Protein AF-A0A8H6JU55-F1 (afdb_monomer_lite)

Radius of gyration: 29.09 Å; chains: 1; bounding box: 97×43×76 Å

Secondary structure (DSSP, 8-state):
--------BPP-SHHHHHHTHHHHHIIIIIS---HHHHHHHHHHHH-B---HHHHHHHHHHTTB-SS--THHHHHHHTT---B---SS-PPPPPP---------------------------GGG-S------HHHHHHHHHHHHHHHHHHHHHHH-THHHHS---SS--HHHHHHHHHHHHHHHHHHTT-HHHHHHHHHHHHHHHHHHHTS-HHHHHHIIIIIHHHHS-HHHHHHHHHHHHHHHHHHSTTSHHHHHHHHHHHHHHH-HHHHHHHHHHHHHHHHHHHHHHH-S--HHHHHHHHHHHHHHHHTT-PPPTT--HHHHHHHHHHHHHHHTTSS------

InterPro domains:
  IPR025676 Clr5 domain [PF14420] (14-66)

Organism: NCBI:txid2175906

Foldseek 3Di:
DDDPPLQLDEDPDVVVVVVCVVVLCCVCQVVVDDLVVSQVCCCPPVSYHDDSVVVVVVCVVVLEDADPDPCVVVCVVVVHDHDHHPDDDRDDDDDDDDDDDDDDDDDDDDDDDDDDDPDPPPPPPPPDPPDPDPLVVLLVLLLVLLLCLLVVVCVVDVCVLVDPLDPDADPLLVLLLVLQLVLLVCVVVVVNVSSVVSPVVSLVSVLVLLLDDLSRHLCSLLPRNLVSHPPVCSLVSLVSLLVSCCVNPNPHSSNSSSVSLNVCCVPPVLCSLVSSLVSLVSVLVSSCVRNHDDDPVSLVSVLSSVVSCVVSVHDDDPDDDPVSVVVNVVVCVVVVVVPDDPPDDD

pLDDT: mean 73.77, std 22.46, range [27.67, 97.94]

Structure (mmCIF, N/CA/C/O backbone):
data_AF-A0A8H6JU55-F1
#
_entry.id   AF-A0A8H6JU55-F1
#
loop_
_atom_site.group_PDB
_atom_site.id
_atom_site.type_symbol
_atom_site.label_atom_id
_atom_site.label_alt_id
_atom_site.label_comp_id
_atom_site.label_asym_id
_atom_site.label_entity_id
_atom_site.label_seq_id
_atom_site.pdbx_PDB_ins_code
_atom_site.Cartn_x
_atom_site.Cartn_y
_atom_site.Cartn_z
_atom_site.occupancy
_atom_site.B_iso_or_equiv
_atom_site.auth_seq_id
_atom_site.auth_comp_id
_atom_site.auth_asym_id
_atom_site.auth_atom_id
_atom_site.pdbx_PDB_model_num
ATOM 1 N N . MET A 1 1 ? -52.960 11.780 51.998 1.00 37.97 1 MET A N 1
ATOM 2 C CA . MET A 1 1 ? -52.462 11.245 50.712 1.00 37.97 1 MET A CA 1
ATOM 3 C C . MET A 1 1 ? -51.227 10.404 50.993 1.00 37.97 1 MET A C 1
ATOM 5 O O . MET A 1 1 ? -50.136 10.937 51.127 1.00 37.97 1 MET A O 1
ATOM 9 N N . THR A 1 2 ? -51.419 9.105 51.199 1.00 36.69 2 THR A N 1
ATOM 10 C CA . THR A 1 2 ? -50.360 8.127 51.469 1.00 36.69 2 THR A CA 1
ATOM 11 C C . THR A 1 2 ? -49.644 7.789 50.163 1.00 36.69 2 THR A C 1
ATOM 13 O O . THR A 1 2 ? -50.232 7.203 49.255 1.00 36.69 2 THR A O 1
ATOM 16 N N . LEU A 1 3 ? -48.380 8.200 50.047 1.00 40.69 3 LEU A N 1
ATOM 17 C CA . LEU A 1 3 ? -47.500 7.806 48.950 1.00 40.69 3 LEU A CA 1
ATOM 18 C C . LEU A 1 3 ? -47.258 6.297 49.070 1.00 40.69 3 LEU A C 1
ATOM 20 O O . LEU A 1 3 ? -46.558 5.853 49.975 1.00 40.69 3 LEU A O 1
ATOM 24 N N . LYS A 1 4 ? -47.892 5.509 48.191 1.00 45.50 4 LYS A N 1
ATOM 25 C CA . LYS A 1 4 ? -47.610 4.078 48.048 1.00 45.50 4 LYS A CA 1
ATOM 26 C C . LYS A 1 4 ? -46.129 3.924 47.728 1.00 45.50 4 LYS A C 1
ATOM 28 O O . LYS A 1 4 ? -45.673 4.341 46.665 1.00 45.50 4 LYS A O 1
ATOM 33 N N . GLU A 1 5 ? -45.404 3.332 48.662 1.00 47.91 5 GLU A N 1
ATOM 34 C CA . GLU A 1 5 ? -44.030 2.899 48.485 1.00 47.91 5 GLU A CA 1
ATOM 35 C C . GLU A 1 5 ? -44.016 1.884 47.335 1.00 47.91 5 GLU A C 1
ATOM 37 O O . GLU A 1 5 ? -44.535 0.772 47.437 1.00 47.91 5 GLU A O 1
ATOM 42 N N . SER A 1 6 ? -43.557 2.325 46.165 1.00 56.75 6 SER A N 1
ATOM 43 C CA . SER A 1 6 ? -43.577 1.507 44.961 1.00 56.75 6 SER A CA 1
ATOM 44 C C . SER A 1 6 ? -42.528 0.410 45.109 1.00 56.75 6 SER A C 1
ATOM 46 O O . SER A 1 6 ? -41.331 0.680 44.990 1.00 56.75 6 SER A O 1
ATOM 48 N N . VAL A 1 7 ? -42.975 -0.815 45.385 1.00 68.12 7 VAL A N 1
ATOM 49 C CA . VAL A 1 7 ? -42.118 -2.000 45.450 1.00 68.12 7 VAL A CA 1
ATOM 50 C C . VAL A 1 7 ? -41.411 -2.155 44.105 1.00 68.12 7 VAL A C 1
ATOM 52 O O . VAL A 1 7 ? -42.024 -2.462 43.081 1.00 68.12 7 VAL A O 1
ATOM 55 N N . ILE A 1 8 ? -40.106 -1.886 44.098 1.00 66.81 8 ILE A N 1
ATOM 56 C CA . ILE A 1 8 ? -39.267 -2.031 42.912 1.00 66.81 8 ILE A CA 1
ATOM 57 C C . ILE A 1 8 ? -39.166 -3.523 42.621 1.00 66.81 8 ILE A C 1
ATOM 59 O O . ILE A 1 8 ? -38.532 -4.271 43.366 1.00 66.81 8 ILE A O 1
ATOM 63 N N . THR A 1 9 ? -39.802 -3.960 41.539 1.00 70.88 9 THR A N 1
ATOM 64 C CA . THR A 1 9 ? -39.865 -5.379 41.197 1.00 70.88 9 THR A CA 1
ATOM 65 C C . THR A 1 9 ? -38.768 -5.673 40.180 1.00 70.88 9 THR A C 1
ATOM 67 O O . THR A 1 9 ? -38.718 -5.070 39.105 1.00 70.88 9 THR A O 1
ATOM 70 N N . GLN A 1 10 ? -37.842 -6.565 40.536 1.00 77.75 10 GLN A N 1
ATOM 71 C CA . GLN A 1 10 ? -36.855 -7.073 39.586 1.00 77.75 10 GLN A CA 1
ATOM 72 C C . GLN A 1 10 ? -37.511 -8.161 38.730 1.00 77.75 10 GLN A C 1
ATOM 74 O O . GLN A 1 10 ? -38.068 -9.101 39.301 1.00 77.75 10 GLN A O 1
ATOM 79 N N . PRO A 1 11 ? -37.443 -8.071 37.393 1.00 78.88 11 PRO A N 1
ATOM 80 C CA . PRO A 1 11 ? -38.026 -9.081 36.523 1.00 78.88 11 PRO A CA 1
ATOM 81 C C . PRO A 1 11 ? -37.254 -10.391 36.667 1.00 78.88 11 PRO A C 1
ATOM 83 O O . PRO A 1 11 ? -36.046 -10.436 36.409 1.00 78.88 11 PRO A O 1
ATOM 86 N N . LYS A 1 12 ? -37.949 -11.449 37.086 1.00 76.12 12 LYS A N 1
ATOM 87 C CA . LYS A 1 12 ? -37.354 -12.783 37.258 1.00 76.12 12 LYS A CA 1
ATOM 88 C C . LYS A 1 12 ? -37.596 -13.653 36.031 1.00 76.12 12 LYS A C 1
ATOM 90 O O . LYS A 1 12 ? -36.685 -14.365 35.616 1.00 76.12 12 LYS A O 1
ATOM 95 N N . ASP A 1 13 ? -38.763 -13.503 35.403 1.00 82.25 13 ASP A N 1
ATOM 96 C CA . ASP A 1 13 ? -39.188 -14.333 34.281 1.00 82.25 13 ASP A CA 1
ATOM 97 C C . ASP A 1 13 ? -39.335 -13.543 32.982 1.00 82.25 13 ASP A C 1
ATOM 99 O O . ASP A 1 13 ? -39.537 -12.330 32.956 1.00 82.25 13 ASP A O 1
ATOM 103 N N . GLN A 1 14 ? -39.276 -14.254 31.854 1.00 83.88 14 GLN A N 1
ATOM 104 C CA . GLN A 1 14 ? -39.458 -13.636 30.541 1.00 83.88 14 GLN A CA 1
ATOM 105 C C . GLN A 1 14 ? -40.855 -13.028 30.356 1.00 83.88 14 GLN A C 1
ATOM 107 O O . GLN A 1 14 ? -41.014 -12.069 29.605 1.00 83.88 14 GLN A O 1
ATOM 112 N N . LYS A 1 15 ? -41.866 -13.569 31.040 1.00 84.69 15 LYS A N 1
ATOM 113 C CA . LYS A 1 15 ? -43.236 -13.050 30.976 1.00 84.69 15 LYS A CA 1
ATOM 114 C C . LYS A 1 15 ? -43.289 -11.577 31.397 1.00 84.69 15 LYS A C 1
ATOM 116 O O . LYS A 1 15 ? -43.938 -10.792 30.716 1.00 84.69 15 LYS A O 1
ATOM 121 N N . ASP A 1 16 ? -42.510 -11.195 32.410 1.00 87.38 16 ASP A N 1
ATOM 122 C CA . ASP A 1 16 ? -42.408 -9.812 32.891 1.00 87.38 16 ASP A CA 1
ATOM 123 C C . ASP A 1 16 ? -41.822 -8.874 31.825 1.00 87.38 16 ASP A C 1
ATOM 125 O O . ASP A 1 16 ? -42.239 -7.725 31.693 1.00 87.38 16 ASP A O 1
ATOM 129 N N . TRP A 1 17 ? -40.869 -9.369 31.030 1.00 90.44 17 TRP A N 1
ATOM 130 C CA . TRP A 1 17 ? -40.251 -8.614 29.937 1.00 90.44 17 TRP A CA 1
ATOM 131 C C . TRP A 1 17 ? -41.199 -8.411 28.760 1.00 90.44 17 TRP A C 1
ATOM 133 O O . TRP A 1 17 ? -41.220 -7.325 28.187 1.00 90.44 17 TRP A O 1
ATOM 143 N N . ASN A 1 18 ? -41.996 -9.426 28.425 1.00 89.69 18 ASN A N 1
ATOM 144 C CA . ASN A 1 18 ? -42.932 -9.357 27.306 1.00 89.69 18 ASN A CA 1
ATOM 145 C C . ASN A 1 18 ? -44.065 -8.346 27.566 1.00 89.69 18 ASN A C 1
ATOM 147 O O . ASN A 1 18 ? -44.529 -7.704 26.629 1.00 89.69 18 ASN A O 1
ATOM 151 N N . ILE A 1 19 ? -44.473 -8.149 28.828 1.00 92.12 19 ILE A N 1
ATOM 152 C CA . ILE A 1 19 ? -45.484 -7.141 29.209 1.00 92.12 19 ILE A CA 1
ATOM 153 C C . ILE A 1 19 ? -45.025 -5.725 28.833 1.00 92.12 19 ILE A C 1
ATOM 155 O O . ILE A 1 19 ? -45.826 -4.911 28.379 1.00 92.12 19 ILE A O 1
ATOM 159 N N . TYR A 1 20 ? -43.734 -5.433 29.004 1.00 92.44 20 TYR A N 1
ATOM 160 C CA . TYR A 1 20 ? -43.165 -4.108 28.754 1.00 92.44 20 TYR A CA 1
ATOM 161 C C . TYR A 1 20 ? -42.413 -3.997 27.427 1.00 92.44 20 TYR A C 1
ATOM 163 O O . TYR A 1 20 ? -41.830 -2.951 27.146 1.00 92.44 20 TYR A O 1
ATOM 171 N N . GLU A 1 21 ? -42.416 -5.042 26.600 1.00 91.81 21 GLU A N 1
ATOM 172 C CA . GLU A 1 21 ? -41.648 -5.091 25.357 1.00 91.81 21 GLU A CA 1
ATOM 173 C C . GLU A 1 21 ? -42.013 -3.931 24.423 1.00 91.81 21 GLU A C 1
ATOM 175 O O . GLU A 1 21 ? -41.143 -3.169 24.003 1.00 91.81 21 GLU A O 1
ATOM 180 N N . THR A 1 22 ? -43.301 -3.723 24.161 1.00 91.25 22 THR A N 1
ATOM 181 C CA . THR A 1 22 ? -43.787 -2.643 23.288 1.00 91.25 22 THR A CA 1
ATOM 182 C C . THR A 1 22 ? -43.429 -1.256 23.824 1.00 91.25 22 THR A C 1
ATOM 184 O O . THR A 1 22 ? -42.969 -0.400 23.067 1.00 91.25 22 THR A O 1
ATOM 187 N N . THR A 1 23 ? -43.554 -1.049 25.136 1.00 92.81 23 THR A N 1
ATOM 188 C CA . THR A 1 23 ? -43.183 0.201 25.812 1.00 92.81 23 THR A CA 1
ATOM 189 C C . THR A 1 23 ? -41.686 0.477 25.694 1.00 92.81 23 THR A C 1
ATOM 191 O O . THR A 1 23 ? -41.281 1.569 25.295 1.00 92.81 23 THR A O 1
ATOM 194 N N . ILE A 1 24 ? -40.843 -0.520 25.983 1.00 94.06 24 ILE A N 1
ATOM 195 C CA . ILE A 1 24 ? -39.384 -0.389 25.888 1.00 94.06 24 ILE A CA 1
ATOM 196 C C . ILE A 1 24 ? -38.970 -0.151 24.428 1.00 94.06 24 ILE A C 1
ATOM 198 O O . ILE A 1 24 ? -38.092 0.676 24.176 1.00 94.06 24 ILE A O 1
ATOM 202 N N . LYS A 1 25 ? -39.621 -0.813 23.462 1.00 92.19 25 LYS A N 1
ATOM 203 C CA . LYS A 1 25 ? -39.394 -0.610 22.023 1.00 92.19 25 LYS A CA 1
ATOM 204 C C . LYS A 1 25 ? -39.715 0.822 21.598 1.00 92.19 25 LYS A C 1
ATOM 206 O O . LYS A 1 25 ? -38.907 1.444 20.907 1.00 92.19 25 LYS A O 1
ATOM 211 N N . GLY A 1 26 ? -40.852 1.358 22.047 1.00 89.88 26 GLY A N 1
ATOM 212 C CA . GLY A 1 26 ? -41.265 2.739 21.794 1.00 89.88 26 GLY A CA 1
ATOM 213 C C . GLY A 1 26 ? -40.235 3.747 22.300 1.00 89.88 26 GLY A C 1
ATOM 214 O O . GLY A 1 26 ? -39.775 4.585 21.531 1.00 89.88 26 GLY A O 1
ATOM 215 N N . LEU A 1 27 ? -39.776 3.594 23.545 1.00 91.38 27 LEU A N 1
ATOM 216 C CA . LEU A 1 27 ? -38.758 4.471 24.137 1.00 91.38 27 LEU A CA 1
ATOM 217 C C . LEU A 1 27 ? -37.389 4.335 23.441 1.00 91.38 27 LEU A C 1
ATOM 219 O O . LEU A 1 27 ? -36.710 5.322 23.151 1.00 91.38 27 LEU A O 1
ATOM 223 N N . TYR A 1 28 ? -36.952 3.102 23.168 1.00 91.31 28 TYR A N 1
ATOM 224 C CA . TYR A 1 28 ? -35.596 2.831 22.690 1.00 91.31 28 TYR A CA 1
ATOM 225 C C . TYR A 1 28 ? -35.410 3.074 21.185 1.00 91.31 28 TYR A C 1
ATOM 227 O O . TYR A 1 28 ? -34.415 3.692 20.786 1.00 91.31 28 TYR A O 1
ATOM 235 N N . LEU A 1 29 ? -36.340 2.587 20.355 1.00 88.06 29 LEU A N 1
ATOM 236 C CA . LEU A 1 29 ? -36.287 2.698 18.892 1.00 88.06 29 LEU A CA 1
ATOM 237 C C . LEU A 1 29 ? -37.156 3.842 18.360 1.00 88.06 29 LEU A C 1
ATOM 239 O O . LEU A 1 29 ? -36.720 4.537 17.449 1.00 88.06 29 LEU A O 1
ATOM 243 N N . GLY A 1 30 ? -38.348 4.059 18.922 1.00 86.69 30 GLY A N 1
ATOM 244 C CA . GLY A 1 30 ? -39.261 5.117 18.469 1.00 86.69 30 GLY A CA 1
ATOM 245 C C . GLY A 1 30 ? -38.780 6.515 18.860 1.00 86.69 30 GLY A C 1
ATOM 246 O O . GLY A 1 30 ? -38.534 7.362 18.004 1.00 86.69 30 GLY A O 1
ATOM 247 N N . GLU A 1 31 ? -38.577 6.740 20.156 1.00 85.44 31 GLU A N 1
ATOM 248 C CA . GLU A 1 31 ? -38.118 8.019 20.719 1.00 85.44 31 GLU A CA 1
ATOM 249 C C . GLU A 1 31 ? -36.591 8.178 20.682 1.00 85.44 31 GLU A C 1
ATOM 251 O O . GLU A 1 31 ? -36.053 9.226 21.038 1.00 85.44 31 GLU A O 1
ATOM 256 N N . ASN A 1 32 ? -35.871 7.151 20.219 1.00 85.25 32 ASN A N 1
ATOM 257 C CA . ASN A 1 32 ? -34.417 7.157 20.080 1.00 85.25 32 ASN A CA 1
ATOM 258 C C . ASN A 1 32 ? -33.672 7.433 21.406 1.00 85.25 32 ASN A C 1
ATOM 260 O O . ASN A 1 32 ? -32.525 7.897 21.390 1.00 85.25 32 ASN A O 1
ATOM 264 N N . MET A 1 33 ? -34.247 7.087 22.563 1.00 87.44 33 MET A N 1
ATOM 265 C CA . MET A 1 33 ? -33.625 7.347 23.867 1.00 87.44 33 MET A CA 1
ATOM 266 C C . MET A 1 33 ? -32.372 6.481 24.100 1.00 87.44 33 MET A C 1
ATOM 268 O O . MET A 1 33 ? -32.317 5.313 23.683 1.00 87.44 33 MET A O 1
ATOM 272 N N . PRO A 1 34 ? -31.308 7.004 24.738 1.00 89.81 34 PRO A N 1
ATOM 273 C CA . PRO A 1 34 ? -30.166 6.193 25.141 1.00 89.81 34 PRO A CA 1
ATOM 274 C C . PRO A 1 34 ? -30.573 5.200 26.242 1.00 89.81 34 PRO A C 1
ATOM 276 O O . PRO A 1 34 ? -31.415 5.487 27.086 1.00 89.81 34 PRO A O 1
ATOM 279 N N . LEU A 1 35 ? -29.938 4.024 26.264 1.00 91.38 35 LEU A N 1
ATOM 280 C CA . LEU A 1 35 ? -30.353 2.909 27.128 1.00 91.38 35 LEU A CA 1
ATOM 281 C C . LEU A 1 35 ? -30.426 3.273 28.623 1.00 91.38 35 LEU A C 1
ATOM 283 O O . LEU A 1 35 ? -31.342 2.841 29.312 1.00 91.38 35 LEU A O 1
ATOM 287 N N . HIS A 1 36 ? -29.494 4.084 29.124 1.00 92.38 36 HIS A N 1
ATOM 288 C CA . HIS A 1 36 ? -29.513 4.505 30.526 1.00 92.38 36 HIS A CA 1
ATOM 289 C C . HIS A 1 36 ? -30.760 5.335 30.886 1.00 92.38 36 HIS A C 1
ATOM 291 O O . HIS A 1 36 ? -31.284 5.186 31.986 1.00 92.38 36 HIS A O 1
ATOM 297 N N . GLU A 1 37 ? -31.273 6.152 29.960 1.00 92.00 37 GLU A N 1
ATOM 298 C CA . GLU A 1 37 ? -32.512 6.907 30.166 1.00 92.00 37 GLU A CA 1
ATOM 299 C C . GLU A 1 37 ? -33.736 5.996 30.093 1.00 92.00 37 GLU A C 1
ATOM 301 O O . GLU A 1 37 ? -34.627 6.122 30.926 1.00 92.00 37 GLU A O 1
ATOM 306 N N . VAL A 1 38 ? -33.752 5.020 29.177 1.00 94.06 38 VAL A N 1
ATOM 307 C CA . VAL A 1 38 ? -34.825 4.010 29.108 1.00 94.06 38 VAL A CA 1
ATOM 308 C C . VAL A 1 38 ? -34.945 3.257 30.434 1.00 94.06 38 VAL A C 1
ATOM 310 O O . VAL A 1 38 ? -36.043 3.120 30.967 1.00 94.06 38 VAL A O 1
ATOM 313 N N . ILE A 1 39 ? -33.819 2.827 31.014 1.00 93.56 39 ILE A N 1
ATOM 314 C CA . ILE A 1 39 ? -33.794 2.148 32.320 1.00 93.56 39 ILE A CA 1
ATOM 315 C C . ILE A 1 39 ? -34.362 3.053 33.418 1.00 93.56 39 ILE A C 1
ATOM 317 O O . ILE A 1 39 ? -35.120 2.590 34.268 1.00 93.56 39 ILE A O 1
ATOM 321 N N . GLU A 1 40 ? -34.021 4.340 33.399 1.00 92.00 40 GLU A N 1
ATOM 322 C CA . GLU A 1 40 ? -34.497 5.296 34.396 1.00 92.00 40 GLU A CA 1
ATOM 323 C C . GLU A 1 40 ? -35.997 5.593 34.256 1.00 92.00 40 GLU A C 1
ATOM 325 O O . GLU A 1 40 ? -36.700 5.689 35.264 1.00 92.00 40 GLU A O 1
ATOM 330 N N . VAL A 1 41 ? -36.513 5.676 33.026 1.00 93.56 41 VAL A N 1
ATOM 331 C CA . VAL A 1 41 ? -37.951 5.812 32.751 1.00 93.56 41 VAL A CA 1
ATOM 332 C C . VAL A 1 41 ? -38.704 4.570 33.220 1.00 93.56 41 VAL A C 1
ATOM 334 O O . VAL A 1 41 ? -39.700 4.701 33.932 1.00 93.56 41 VAL A O 1
ATOM 337 N N . MET A 1 42 ? -38.203 3.374 32.905 1.00 93.00 42 MET A N 1
ATOM 338 C CA . MET A 1 42 ? -38.798 2.107 33.344 1.00 93.00 42 MET A CA 1
ATOM 339 C C . MET A 1 42 ? -38.798 1.969 34.870 1.00 93.00 42 MET A C 1
ATOM 341 O O . MET A 1 42 ? -39.800 1.560 35.459 1.00 93.00 42 MET A O 1
ATOM 345 N N . ARG A 1 43 ? -37.724 2.414 35.531 1.00 92.19 43 ARG A N 1
ATOM 346 C CA . ARG A 1 43 ? -37.634 2.444 36.994 1.00 92.19 43 ARG A CA 1
ATOM 347 C C . ARG A 1 43 ? -38.642 3.416 37.611 1.00 92.19 43 ARG A C 1
ATOM 349 O O . ARG A 1 43 ? -39.287 3.067 38.593 1.00 92.19 43 ARG A O 1
ATOM 356 N N . LYS A 1 44 ? -38.769 4.628 37.060 1.00 90.94 44 LYS A N 1
ATOM 357 C CA . LYS A 1 44 ? -39.619 5.698 37.613 1.00 90.94 44 LYS A CA 1
ATOM 358 C C . LYS A 1 44 ? -41.107 5.507 37.337 1.00 90.94 44 LYS A C 1
ATOM 360 O O . LYS A 1 44 ? -41.912 5.771 38.219 1.00 90.94 44 LYS A O 1
ATOM 365 N N . ARG A 1 45 ? -41.472 5.111 36.115 1.00 91.44 45 ARG A N 1
ATOM 366 C CA . ARG A 1 45 ? -42.874 5.061 35.662 1.00 91.44 45 ARG A CA 1
ATOM 367 C C . ARG A 1 45 ? -43.511 3.686 35.805 1.00 91.44 45 ARG A C 1
ATOM 369 O O . ARG A 1 45 ? -44.719 3.606 35.976 1.00 91.44 45 ARG A O 1
ATOM 376 N N . HIS A 1 46 ? -42.709 2.625 35.740 1.00 87.19 46 HIS A N 1
ATOM 377 C CA . HIS A 1 46 ? -43.202 1.245 35.715 1.00 87.19 46 HIS A CA 1
ATOM 378 C C . HIS A 1 46 ? -42.675 0.401 36.884 1.00 87.19 46 HIS A C 1
ATOM 380 O O . HIS A 1 46 ? -42.908 -0.803 36.915 1.00 87.19 46 HIS A O 1
ATOM 386 N N . SER A 1 47 ? -41.938 1.012 37.826 1.00 89.50 47 SER A N 1
ATOM 387 C CA . SER A 1 47 ? -41.284 0.331 38.961 1.00 89.50 47 SER A CA 1
ATOM 388 C C . SER A 1 47 ? -40.460 -0.896 38.545 1.00 89.50 47 SER A C 1
ATOM 390 O O . SER A 1 47 ? -40.254 -1.824 39.328 1.00 89.50 47 SER A O 1
ATOM 392 N N . PHE A 1 48 ? -39.964 -0.874 37.305 1.00 88.88 48 PHE A N 1
ATOM 393 C CA . PHE A 1 48 ? -39.309 -1.989 36.642 1.00 88.88 48 PHE A CA 1
ATOM 394 C C . PHE A 1 48 ? -37.812 -1.710 36.566 1.00 88.88 48 PHE A C 1
ATOM 396 O O . PHE A 1 48 ? -37.356 -0.833 35.825 1.00 88.88 48 PHE A O 1
ATOM 403 N N . HIS A 1 49 ? -37.033 -2.442 37.361 1.00 91.06 49 HIS A N 1
ATOM 404 C CA . HIS A 1 49 ? -35.598 -2.211 37.480 1.00 91.06 49 HIS A CA 1
ATOM 405 C C . HIS A 1 49 ? -34.789 -3.437 37.066 1.00 91.06 49 HIS A C 1
ATOM 407 O O . HIS A 1 49 ? -34.933 -4.519 37.628 1.00 91.06 49 HIS A O 1
ATOM 413 N N . ALA A 1 50 ? -33.877 -3.240 36.117 1.00 91.38 50 ALA A N 1
ATOM 414 C CA . ALA A 1 50 ? -32.880 -4.228 35.735 1.00 91.38 50 ALA A CA 1
ATOM 415 C C . ALA A 1 50 ? -31.584 -3.533 35.303 1.00 91.38 50 ALA A C 1
ATOM 417 O O . ALA A 1 50 ? -31.581 -2.362 34.916 1.00 91.38 50 ALA A O 1
ATOM 418 N N . THR A 1 51 ? -30.472 -4.265 35.358 1.00 91.12 51 THR A N 1
ATOM 419 C CA . THR A 1 51 ? -29.163 -3.730 34.968 1.00 91.12 51 THR A CA 1
ATOM 420 C C . THR A 1 51 ? -29.058 -3.546 33.454 1.00 91.12 51 THR A C 1
ATOM 422 O O . THR A 1 51 ? -29.692 -4.255 32.669 1.00 91.12 51 THR A O 1
ATOM 425 N N . GLU A 1 52 ? -28.179 -2.638 33.025 1.00 91.06 52 GLU A N 1
ATOM 426 C CA . GLU A 1 52 ? -27.921 -2.370 31.604 1.00 91.06 52 GLU A CA 1
ATOM 427 C C . GLU A 1 52 ? -27.536 -3.640 30.824 1.00 91.06 52 GLU A C 1
ATOM 429 O O . GLU A 1 52 ? -27.926 -3.825 29.670 1.00 91.06 52 GLU A O 1
ATOM 434 N N . ARG A 1 53 ? -26.809 -4.559 31.472 1.00 89.31 53 ARG A N 1
ATOM 435 C CA . ARG A 1 53 ? -26.427 -5.854 30.895 1.00 89.31 53 ARG A CA 1
ATOM 436 C C . ARG A 1 53 ? -27.642 -6.731 30.583 1.00 89.31 53 ARG A C 1
ATOM 438 O O . ARG A 1 53 ? -27.639 -7.403 29.554 1.00 89.31 53 ARG A O 1
ATOM 445 N N . ILE A 1 54 ? -28.659 -6.731 31.446 1.00 92.38 54 ILE A N 1
ATOM 446 C CA . ILE A 1 54 ? -29.874 -7.534 31.253 1.00 92.38 54 ILE A CA 1
ATOM 447 C C . ILE A 1 54 ? -30.705 -6.956 30.106 1.00 92.38 54 ILE A C 1
ATOM 449 O O . ILE A 1 54 ? -31.084 -7.704 29.209 1.00 92.38 54 ILE A O 1
ATOM 453 N N . TYR A 1 55 ? -30.886 -5.634 30.057 1.00 93.62 55 TYR A N 1
ATOM 454 C CA . TYR A 1 55 ? -31.557 -4.977 28.929 1.00 93.62 55 TYR A CA 1
ATOM 455 C C . TYR A 1 55 ? -30.877 -5.278 27.589 1.00 93.62 55 TYR A C 1
ATOM 457 O O . TYR A 1 55 ? -31.543 -5.644 26.627 1.00 93.62 55 TYR A O 1
ATOM 465 N N . LYS A 1 56 ? -29.540 -5.207 27.523 1.00 90.19 56 LYS A N 1
ATOM 466 C CA . LYS A 1 56 ? -28.791 -5.560 26.302 1.00 90.19 56 LYS A CA 1
ATOM 467 C C . LYS A 1 56 ? -29.024 -7.007 25.870 1.00 90.19 56 LYS A C 1
ATOM 469 O O . LYS A 1 56 ? -29.146 -7.270 24.677 1.00 90.19 56 LYS A O 1
ATOM 474 N N . ARG A 1 57 ? -29.095 -7.940 26.826 1.00 89.19 57 ARG A N 1
ATOM 475 C CA . ARG A 1 57 ? -29.412 -9.347 26.545 1.00 89.19 57 ARG A CA 1
ATOM 476 C C . ARG A 1 57 ? -30.823 -9.490 25.967 1.00 89.19 57 ARG A C 1
ATOM 478 O O . ARG A 1 57 ? -30.997 -10.248 25.019 1.00 89.19 57 ARG A O 1
ATOM 485 N N . GLN A 1 58 ? -31.793 -8.741 26.491 1.00 92.62 58 GLN A N 1
ATOM 486 C CA . GLN A 1 58 ? -33.163 -8.749 25.974 1.00 92.62 58 GLN A CA 1
ATOM 487 C C . GLN A 1 58 ? -33.257 -8.133 24.577 1.00 92.62 58 GLN A C 1
ATOM 489 O O . GLN A 1 58 ? -33.873 -8.719 23.698 1.00 92.62 58 GLN A O 1
ATOM 494 N N . PHE A 1 59 ? -32.546 -7.037 24.310 1.00 92.56 59 PHE A N 1
ATOM 495 C CA . PHE A 1 59 ? -32.498 -6.447 22.967 1.00 92.56 59 PHE A CA 1
ATOM 496 C C . PHE A 1 59 ? -31.897 -7.399 21.936 1.00 92.56 59 PHE A C 1
ATOM 498 O O . PHE A 1 59 ? -32.380 -7.465 20.810 1.00 92.56 59 PHE A O 1
ATOM 505 N N . LEU A 1 60 ? -30.875 -8.170 22.320 1.00 85.94 60 LEU A N 1
ATOM 506 C CA . LEU A 1 60 ? -30.307 -9.200 21.454 1.00 85.94 60 LEU A CA 1
ATOM 507 C C . LEU A 1 60 ? -31.330 -10.306 21.153 1.00 85.94 60 LEU A C 1
ATOM 509 O O . LEU A 1 60 ? -31.443 -10.737 20.010 1.00 85.94 60 LEU A O 1
ATOM 513 N N . ARG A 1 61 ? -32.093 -10.727 22.167 1.00 87.81 61 ARG A N 1
ATOM 514 C CA . ARG A 1 61 ? -33.147 -11.742 22.049 1.00 87.81 61 ARG A CA 1
ATOM 515 C C . ARG A 1 61 ? -34.311 -11.275 21.168 1.00 87.81 61 ARG A C 1
ATOM 517 O O . ARG A 1 61 ? -34.793 -12.055 20.357 1.00 87.81 61 ARG A O 1
ATOM 524 N N . TRP A 1 62 ? -34.715 -10.013 21.289 1.00 91.00 62 TRP A N 1
ATOM 525 C CA . TRP A 1 62 ? -35.730 -9.376 20.443 1.00 91.00 62 TRP A CA 1
ATOM 526 C C . TRP A 1 62 ? -35.188 -8.899 19.086 1.00 91.00 62 TRP A C 1
ATOM 528 O O . TRP A 1 62 ? -35.919 -8.307 18.300 1.00 91.00 62 TRP A O 1
ATOM 538 N N . LYS A 1 63 ? -33.902 -9.144 18.798 1.00 87.31 63 LYS A N 1
ATOM 539 C CA . LYS A 1 63 ? -33.208 -8.727 17.570 1.00 87.31 63 LYS A CA 1
ATOM 540 C C . LYS A 1 63 ? -33.281 -7.213 17.287 1.00 87.31 63 LYS A C 1
ATOM 542 O O . LYS A 1 63 ? -33.183 -6.791 16.138 1.00 87.31 63 LYS A O 1
ATOM 547 N N . TRP A 1 64 ? -33.370 -6.370 18.318 1.00 87.44 64 TRP A N 1
ATOM 548 C CA . TRP A 1 64 ? -33.381 -4.911 18.163 1.00 87.44 64 TRP A CA 1
ATOM 549 C C . TRP A 1 64 ? -31.975 -4.355 17.980 1.00 87.44 64 TRP A C 1
ATOM 551 O O . TRP A 1 64 ? -31.074 -4.616 18.785 1.00 87.44 64 TRP A O 1
ATOM 561 N N . ARG A 1 65 ? -31.780 -3.524 16.951 1.00 79.25 65 ARG A N 1
ATOM 562 C CA . ARG A 1 65 ? -30.492 -2.869 16.697 1.00 79.25 65 ARG A CA 1
ATOM 563 C C . ARG A 1 65 ? -30.678 -1.391 16.389 1.00 79.25 65 ARG A C 1
ATOM 565 O O . ARG A 1 65 ? -31.341 -1.004 15.439 1.00 79.25 65 ARG A O 1
ATOM 572 N N . LYS A 1 66 ? -30.037 -0.556 17.208 1.00 75.75 66 LYS A N 1
ATOM 573 C CA . LYS A 1 66 ? -30.118 0.907 17.114 1.00 75.75 66 LYS A CA 1
ATOM 574 C C . LYS A 1 66 ? -29.064 1.531 16.191 1.00 75.75 66 LYS A C 1
ATOM 576 O O . LYS A 1 66 ? -29.263 2.630 15.687 1.00 75.75 66 LYS A O 1
ATOM 581 N N . TYR A 1 67 ? -27.940 0.843 15.975 1.00 70.25 67 TYR A N 1
ATOM 582 C CA . TYR A 1 67 ? -26.838 1.318 15.137 1.00 70.25 67 TYR A CA 1
ATOM 583 C C . TYR A 1 67 ? -26.430 0.252 14.120 1.00 70.25 67 TYR A C 1
ATOM 585 O O . TYR A 1 67 ? -26.369 -0.934 14.455 1.00 70.25 67 TYR A O 1
ATOM 593 N N . ASN A 1 68 ? -26.068 0.700 12.916 1.00 53.19 68 ASN A N 1
ATOM 594 C CA . ASN A 1 68 ? -25.526 -0.117 11.829 1.00 53.19 68 ASN A CA 1
ATOM 595 C C . ASN A 1 68 ? -24.082 -0.541 12.150 1.00 53.19 68 ASN A C 1
ATOM 597 O O . ASN A 1 68 ? -23.118 -0.044 11.574 1.00 53.19 68 ASN A O 1
ATOM 601 N N . ALA A 1 69 ? -23.911 -1.416 13.139 1.00 51.84 69 ALA A N 1
ATOM 602 C CA . ALA A 1 69 ? -22.643 -2.097 13.371 1.00 51.84 69 ALA A CA 1
ATOM 603 C C . ALA A 1 69 ? -22.475 -3.235 12.347 1.00 51.84 69 ALA A C 1
ATOM 605 O O . ALA A 1 69 ? -23.467 -3.804 11.898 1.00 51.84 69 ALA A O 1
ATOM 606 N N . LYS A 1 70 ? -21.223 -3.580 12.014 1.00 49.16 70 LYS A N 1
ATOM 607 C CA . LYS A 1 70 ? -20.792 -4.557 10.987 1.00 49.16 70 LYS A CA 1
ATOM 608 C C . LYS A 1 70 ? -21.649 -5.838 10.894 1.00 49.16 70 LYS A C 1
ATOM 610 O O . LYS A 1 70 ? -21.925 -6.287 9.792 1.00 49.16 70 LYS A O 1
ATOM 615 N N . GLY A 1 71 ? -22.173 -6.341 12.016 1.00 51.94 71 GLY A N 1
ATOM 616 C CA . GLY A 1 71 ? -23.074 -7.502 12.048 1.00 51.94 71 GLY A CA 1
ATOM 617 C C . GLY A 1 71 ? -24.486 -7.292 11.475 1.00 51.94 71 GLY A C 1
ATOM 618 O O . GLY A 1 71 ? -25.279 -8.227 11.526 1.00 51.94 71 GLY A O 1
ATOM 619 N N . TYR A 1 72 ? -24.860 -6.091 11.012 1.00 51.56 72 TYR A N 1
ATOM 620 C CA . TYR A 1 72 ? -26.098 -5.846 10.251 1.00 51.56 72 TYR A CA 1
ATOM 621 C C . TYR A 1 72 ? -26.064 -6.580 8.904 1.00 51.56 72 TYR A C 1
ATOM 623 O O . TYR A 1 72 ? -27.039 -7.232 8.543 1.00 51.56 72 TYR A O 1
ATOM 631 N N . TRP A 1 73 ? -24.914 -6.559 8.221 1.00 46.12 73 TRP A N 1
ATOM 632 C CA . TRP A 1 73 ? -24.729 -7.248 6.942 1.00 46.12 73 TRP A CA 1
ATOM 633 C C . TRP A 1 73 ? -24.798 -8.770 7.096 1.00 46.12 73 TRP A C 1
ATOM 635 O O . TRP A 1 73 ? -25.506 -9.413 6.329 1.00 46.12 73 TRP A O 1
ATOM 645 N N . ASP A 1 74 ? -24.182 -9.325 8.144 1.00 52.94 74 ASP A N 1
ATOM 646 C CA . ASP A 1 74 ? -24.204 -10.772 8.413 1.00 52.94 74 ASP A CA 1
ATOM 647 C C . ASP A 1 74 ? -25.619 -11.300 8.717 1.00 52.94 74 ASP A C 1
ATOM 649 O O . ASP A 1 74 ? -25.955 -12.427 8.373 1.00 52.94 74 ASP A O 1
ATOM 653 N N . SER A 1 75 ? -26.476 -10.493 9.358 1.00 56.31 75 SER A N 1
ATOM 654 C CA . SER A 1 75 ? -27.866 -10.892 9.657 1.00 56.31 75 SER A CA 1
ATOM 655 C C . SER A 1 75 ? -28.789 -10.717 8.443 1.00 56.31 75 SER A C 1
ATOM 657 O O . SER A 1 75 ? -29.668 -11.543 8.219 1.00 56.31 75 SER A O 1
ATOM 659 N N . HIS A 1 76 ? -28.551 -9.690 7.619 1.00 53.47 76 HIS A N 1
ATOM 660 C CA . HIS A 1 76 ? -29.321 -9.444 6.397 1.00 53.47 76 HIS A CA 1
ATOM 661 C C . HIS A 1 76 ? -29.015 -10.470 5.290 1.00 53.47 76 HIS A C 1
ATOM 663 O O . HIS A 1 76 ? -29.912 -10.839 4.537 1.00 53.47 76 HIS A O 1
ATOM 669 N N . PHE A 1 77 ? -27.774 -10.966 5.202 1.00 49.97 77 PHE A N 1
ATOM 670 C CA . PHE A 1 77 ? -27.406 -12.052 4.281 1.00 49.97 77 PHE A CA 1
ATOM 671 C C . PHE A 1 77 ? -28.026 -13.403 4.672 1.00 49.97 77 PHE A C 1
ATOM 673 O O . PHE A 1 77 ? -28.290 -14.225 3.801 1.00 49.97 77 PHE A O 1
ATOM 680 N N . ASN A 1 78 ? -28.308 -13.606 5.963 1.00 58.06 78 ASN A N 1
ATOM 681 C CA . ASN A 1 78 ? -28.918 -14.826 6.498 1.00 58.06 78 ASN A CA 1
ATOM 682 C C . ASN A 1 78 ? -30.461 -14.782 6.558 1.00 58.06 78 ASN A C 1
ATOM 684 O O . ASN A 1 78 ? -31.070 -15.697 7.105 1.00 58.06 78 ASN A O 1
ATOM 688 N N . GLY A 1 79 ? -31.107 -13.742 6.011 1.00 47.38 79 GLY A N 1
ATOM 689 C CA . GLY A 1 79 ? -32.573 -13.648 5.932 1.00 47.38 79 GLY A CA 1
ATOM 690 C C . GLY A 1 79 ? -33.287 -13.306 7.247 1.00 47.38 79 GLY A C 1
ATOM 691 O O . GLY A 1 79 ? -34.506 -13.445 7.335 1.00 47.38 79 GLY A O 1
ATOM 692 N N . ASP A 1 80 ? -32.563 -12.843 8.268 1.00 61.12 80 ASP A N 1
ATOM 693 C CA . ASP A 1 80 ? -33.153 -12.474 9.555 1.00 61.12 80 ASP A CA 1
ATOM 694 C C . ASP A 1 80 ? -33.826 -11.091 9.488 1.00 61.12 80 ASP A C 1
ATOM 696 O O . ASP A 1 80 ? -33.179 -10.088 9.175 1.00 61.12 80 ASP A O 1
ATOM 700 N N . GLN A 1 81 ? -35.113 -11.004 9.851 1.00 55.25 81 GLN A N 1
ATOM 701 C CA . GLN A 1 81 ? -35.790 -9.713 10.020 1.00 55.25 81 GLN A CA 1
ATOM 702 C C . GLN A 1 81 ? -35.228 -8.982 11.249 1.00 55.25 81 GLN A C 1
ATOM 704 O O . GLN A 1 81 ? -35.404 -9.415 12.389 1.00 55.25 81 GLN A O 1
ATOM 709 N N . VAL A 1 82 ? -34.526 -7.871 11.007 1.00 65.50 82 VAL A N 1
ATOM 710 C CA . VAL A 1 82 ? -33.959 -6.993 12.039 1.00 65.50 82 VAL A CA 1
ATOM 711 C C . VAL A 1 82 ? -34.676 -5.651 11.987 1.00 65.50 82 VAL A C 1
ATOM 713 O O . VAL A 1 82 ? -34.635 -4.956 10.973 1.00 65.50 82 VAL A O 1
ATOM 716 N N . GLU A 1 83 ? -35.305 -5.266 13.093 1.00 64.25 83 GLU A N 1
ATOM 717 C CA . GLU A 1 83 ? -36.029 -4.000 13.197 1.00 64.25 83 GLU A CA 1
ATOM 718 C C . GLU A 1 83 ? -35.072 -2.839 13.509 1.00 64.25 83 GLU A C 1
ATOM 720 O O . GLU A 1 83 ? -34.293 -2.884 14.470 1.00 64.25 83 GLU A O 1
ATOM 725 N N . THR A 1 84 ? -35.147 -1.783 12.697 1.00 63.84 84 THR A N 1
ATOM 726 C CA . THR A 1 84 ? -34.365 -0.545 12.827 1.00 63.84 84 THR A CA 1
ATOM 727 C C . THR A 1 84 ? -35.292 0.668 12.978 1.00 63.84 84 THR A C 1
ATOM 729 O O . THR A 1 84 ? -36.455 0.620 12.572 1.00 63.84 84 THR A O 1
ATOM 732 N N . PRO A 1 85 ? -34.822 1.769 13.597 1.00 61.84 85 PRO A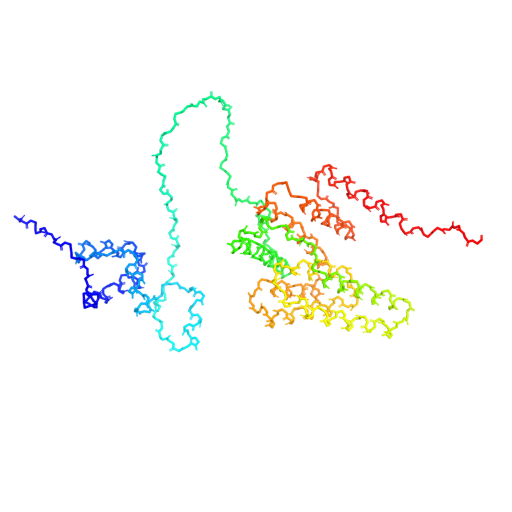 N 1
ATOM 733 C CA . PRO A 1 85 ? -35.646 2.960 13.785 1.00 61.84 85 PRO A CA 1
ATOM 734 C C . PRO A 1 85 ? -36.021 3.603 12.439 1.00 61.84 85 PRO A C 1
ATOM 736 O O . PRO A 1 85 ? -35.157 3.845 11.593 1.00 61.84 85 PRO A O 1
ATOM 739 N N . MET A 1 86 ? -37.309 3.916 12.254 1.00 50.50 86 MET A N 1
ATOM 740 C CA . MET A 1 86 ? -37.822 4.604 11.064 1.00 50.50 86 MET A CA 1
ATOM 741 C C . MET A 1 86 ? -37.241 6.027 10.957 1.00 50.50 86 MET A C 1
ATOM 743 O O . MET A 1 86 ? -37.612 6.941 11.690 1.00 50.50 86 MET A O 1
ATOM 747 N N . SER A 1 87 ? -36.305 6.194 10.020 1.00 46.91 87 SER A N 1
ATOM 748 C CA . SER A 1 87 ? -36.059 7.410 9.225 1.00 46.91 87 SER A CA 1
ATOM 749 C C . SER A 1 87 ? -35.888 8.770 9.930 1.00 46.91 87 SER A C 1
ATOM 751 O O . SER A 1 87 ? -36.182 9.803 9.325 1.00 46.91 87 SER A O 1
ATOM 753 N N . ARG A 1 88 ? -35.350 8.846 11.152 1.00 48.16 88 ARG A N 1
ATOM 754 C CA . ARG A 1 88 ? -34.864 10.124 11.714 1.00 48.16 88 ARG A CA 1
ATOM 755 C C . ARG A 1 88 ? -33.412 10.015 12.148 1.00 48.16 88 ARG A C 1
ATOM 757 O O . ARG A 1 88 ? -33.029 9.055 12.811 1.00 48.16 88 ARG A O 1
ATOM 764 N N . ALA A 1 89 ? -32.619 11.004 11.727 1.00 49.97 89 ALA A N 1
ATOM 765 C CA . ALA A 1 89 ? -31.182 11.116 11.952 1.00 49.97 89 ALA A CA 1
ATOM 766 C C . ALA A 1 89 ? -30.787 10.616 13.351 1.00 49.97 89 ALA A C 1
ATOM 768 O O . ALA A 1 89 ? -31.170 11.186 14.374 1.00 49.97 89 ALA A O 1
ATOM 769 N N . THR A 1 90 ? -30.044 9.511 13.386 1.00 49.06 90 THR A N 1
ATOM 770 C CA . THR A 1 90 ? -29.608 8.857 14.619 1.00 49.06 90 THR A CA 1
ATOM 771 C C . THR A 1 90 ? -28.743 9.808 15.447 1.00 49.06 90 THR A C 1
ATOM 773 O O . THR A 1 90 ? -27.767 10.360 14.939 1.00 49.06 90 THR A O 1
ATOM 776 N N . CYS A 1 91 ? -29.118 10.005 16.715 1.00 47.06 91 CYS A N 1
ATOM 777 C CA . CYS A 1 91 ? -28.509 10.948 17.650 1.00 47.06 91 CYS A CA 1
ATOM 778 C C . CYS A 1 91 ? -26.974 10.870 17.708 1.00 47.06 91 CYS A C 1
ATOM 780 O O . CYS A 1 91 ? -26.374 9.792 17.687 1.00 47.06 91 CYS A O 1
ATOM 782 N N . LYS A 1 92 ? -26.344 12.043 17.870 1.00 45.72 92 LYS A N 1
ATOM 783 C CA . LYS A 1 92 ? -24.909 12.195 18.139 1.00 45.72 92 LYS A CA 1
ATOM 784 C C . LYS A 1 92 ? -24.517 11.372 19.372 1.00 45.72 92 LYS A C 1
ATOM 786 O O . LYS A 1 92 ? -25.144 11.465 20.425 1.00 45.72 92 LYS A O 1
ATOM 791 N N . ARG A 1 93 ? -23.461 10.572 19.225 1.00 43.84 93 ARG A N 1
ATOM 792 C CA . ARG A 1 93 ? -22.868 9.720 20.266 1.00 43.84 93 ARG A CA 1
ATOM 793 C C . ARG A 1 93 ? -22.655 10.521 21.567 1.00 43.84 93 ARG A C 1
ATOM 795 O O . ARG A 1 93 ? -21.934 11.518 21.520 1.00 43.84 93 ARG A O 1
ATOM 802 N N . PRO A 1 94 ? -23.213 10.103 22.720 1.00 42.44 94 PRO A N 1
ATOM 803 C CA . PRO A 1 94 ? -22.976 10.787 23.987 1.00 42.44 94 PRO A CA 1
ATOM 804 C C . PRO A 1 94 ? -21.484 10.770 24.336 1.00 42.44 94 PRO A C 1
ATOM 806 O O . PRO A 1 94 ? -20.851 9.708 24.346 1.00 42.44 94 PRO A O 1
ATOM 809 N N . ALA A 1 95 ? -20.919 11.945 24.614 1.00 45.84 95 ALA A N 1
ATOM 810 C CA . ALA A 1 95 ? -19.548 12.078 25.085 1.00 45.84 95 ALA A CA 1
ATOM 811 C C . ALA A 1 95 ? -19.406 11.370 26.440 1.00 45.84 95 ALA A C 1
ATOM 813 O O . ALA A 1 95 ? -20.137 11.635 27.394 1.00 45.84 95 ALA A O 1
ATOM 814 N N . ARG A 1 96 ? -18.471 10.423 26.518 1.00 42.19 96 ARG A N 1
ATOM 815 C CA . ARG A 1 96 ? -18.245 9.582 27.696 1.00 42.19 96 ARG A CA 1
ATOM 816 C C . ARG A 1 96 ? -17.696 10.445 28.840 1.00 42.19 96 ARG A C 1
ATOM 818 O O . ARG A 1 96 ? -16.521 10.802 28.840 1.00 42.19 96 ARG A O 1
ATOM 825 N N . ARG A 1 97 ? -18.546 10.781 29.814 1.00 40.28 97 ARG A N 1
ATOM 826 C CA . ARG A 1 97 ? -18.179 11.505 31.042 1.00 40.28 97 ARG A CA 1
ATOM 827 C C . ARG A 1 97 ? -17.257 10.607 31.881 1.00 40.28 97 ARG A C 1
ATOM 829 O O . ARG A 1 97 ? -17.719 9.642 32.482 1.00 40.28 97 ARG A O 1
ATOM 836 N N . LYS A 1 98 ? -15.946 10.875 31.882 1.00 41.31 98 LYS A N 1
ATOM 837 C CA . LYS A 1 98 ? -14.991 10.216 32.790 1.00 41.31 98 LYS A CA 1
ATOM 838 C C . LYS A 1 98 ? -15.304 10.672 34.219 1.00 41.31 98 LYS A C 1
ATOM 840 O O . LYS A 1 98 ? -15.120 11.844 34.539 1.00 41.31 98 LYS A O 1
ATOM 845 N N . GLN A 1 99 ? -15.806 9.769 35.060 1.00 37.75 99 GLN A N 1
ATOM 846 C CA . GLN A 1 99 ? -15.857 9.990 36.503 1.00 37.75 99 GLN A CA 1
ATOM 847 C C . GLN A 1 99 ? -14.424 9.980 37.044 1.00 37.75 99 GLN A C 1
ATOM 849 O O . GLN A 1 99 ? -13.720 8.980 36.940 1.00 37.75 99 GLN A O 1
ATOM 854 N N . LEU A 1 100 ? -13.998 11.124 37.575 1.00 37.16 100 LEU A N 1
ATOM 855 C CA . LEU A 1 100 ? -12.752 11.297 38.309 1.00 37.16 100 LEU A CA 1
ATOM 856 C C . LEU A 1 100 ? -12.974 10.768 39.735 1.00 37.16 100 LEU A C 1
ATOM 858 O O . LEU A 1 100 ? -13.669 11.398 40.534 1.00 37.16 100 LEU A O 1
ATOM 862 N N . SER A 1 101 ? -12.415 9.607 40.057 1.00 34.44 101 SER A N 1
ATOM 863 C CA . SER A 1 101 ? -12.300 9.127 41.434 1.00 34.44 101 SER A CA 1
ATOM 864 C C . SER A 1 101 ? -11.249 9.966 42.167 1.00 34.44 101 SER A C 1
ATOM 866 O O . SER A 1 101 ? -10.066 9.926 41.836 1.00 34.44 101 SER A O 1
ATOM 868 N N . LYS A 1 102 ? -11.702 10.758 43.147 1.00 37.16 102 LYS A N 1
ATOM 869 C CA . LYS A 1 102 ? -10.857 11.487 44.099 1.00 37.16 102 LYS A CA 1
ATOM 870 C C . LYS A 1 102 ? -10.158 10.479 45.014 1.00 37.16 102 LYS A C 1
ATOM 872 O O . LYS A 1 102 ? -10.802 9.907 45.885 1.00 37.16 102 LYS A O 1
ATOM 877 N N . VAL A 1 103 ? -8.850 10.313 44.850 1.00 34.41 103 VAL A N 1
ATOM 878 C CA . VAL A 1 103 ? -7.966 9.827 45.914 1.00 34.41 103 VAL A CA 1
ATOM 879 C C . VAL A 1 103 ? -6.933 10.917 46.152 1.00 34.41 103 VAL A C 1
ATOM 881 O O . VAL A 1 103 ? -6.197 11.323 45.257 1.00 34.41 103 VAL A O 1
ATOM 884 N N . THR A 1 104 ? -6.976 11.461 47.359 1.00 36.03 104 THR A N 1
ATOM 885 C CA . THR A 1 104 ? -6.078 12.478 47.893 1.00 36.03 104 THR A CA 1
ATOM 886 C C . THR A 1 104 ? -4.681 11.903 48.102 1.00 36.03 104 THR A C 1
ATOM 888 O O . THR A 1 104 ? -4.525 10.978 48.893 1.00 36.03 104 THR A O 1
ATOM 891 N N . ALA A 1 105 ? -3.666 12.505 47.485 1.00 31.25 105 ALA A N 1
ATOM 892 C CA . ALA A 1 105 ? -2.286 12.414 47.951 1.00 31.25 105 ALA A CA 1
ATOM 893 C C . ALA A 1 105 ? -1.665 13.814 47.922 1.00 31.25 105 ALA A C 1
ATOM 895 O O . ALA A 1 105 ? -1.661 14.507 46.905 1.00 31.25 105 ALA A O 1
ATOM 896 N N . ARG A 1 106 ? -1.252 14.239 49.114 1.00 28.41 106 ARG A N 1
ATOM 897 C CA . ARG A 1 106 ? -0.677 15.534 49.460 1.00 28.41 106 ARG A CA 1
ATOM 898 C C . ARG A 1 106 ? 0.740 15.681 48.893 1.00 28.41 106 ARG A C 1
ATOM 900 O O . ARG A 1 106 ? 1.539 14.766 49.016 1.00 28.41 106 ARG A O 1
ATOM 907 N N . HIS A 1 107 ? 0.999 16.885 48.378 1.00 27.83 107 HIS A N 1
ATOM 908 C CA . HIS A 1 107 ? 2.229 17.683 48.468 1.00 27.83 107 HIS A CA 1
ATOM 909 C C . HIS A 1 107 ? 3.595 17.015 48.211 1.00 27.83 107 HIS A C 1
ATOM 911 O O . HIS A 1 107 ? 4.136 16.342 49.079 1.00 27.83 107 HIS A O 1
ATOM 917 N N . ASN A 1 108 ? 4.273 17.457 47.144 1.00 30.19 108 ASN A N 1
ATOM 918 C CA . ASN A 1 108 ? 5.349 18.430 47.356 1.00 30.19 108 ASN A CA 1
ATOM 919 C C . ASN A 1 108 ? 5.562 19.353 46.146 1.00 30.19 108 ASN A C 1
ATOM 921 O O . ASN A 1 108 ? 5.613 18.918 44.999 1.00 30.19 108 ASN A O 1
ATOM 925 N N . ASN A 1 109 ? 5.624 20.647 46.456 1.00 30.61 109 ASN A N 1
ATOM 926 C CA . ASN A 1 109 ? 5.745 21.784 45.552 1.00 30.61 109 ASN A CA 1
ATOM 927 C C . ASN A 1 109 ? 7.218 22.079 45.247 1.00 30.61 109 ASN A C 1
ATOM 929 O O . ASN A 1 109 ? 7.959 22.387 46.171 1.00 30.61 109 ASN A O 1
ATOM 933 N N . TYR A 1 110 ? 7.561 22.142 43.962 1.00 33.34 110 TYR A N 1
ATOM 934 C CA . TYR A 1 110 ? 8.399 23.192 43.365 1.00 33.34 110 TYR A CA 1
ATOM 935 C C . TYR A 1 110 ? 7.795 23.465 41.971 1.00 33.34 110 TYR A C 1
ATOM 937 O O . TYR A 1 110 ? 7.750 22.573 41.133 1.00 33.34 110 TYR A O 1
ATOM 945 N N . GLY A 1 111 ? 7.030 24.552 41.804 1.00 28.00 111 GLY A N 1
ATOM 946 C CA . GLY A 1 111 ? 7.475 25.729 41.036 1.00 28.00 111 GLY A CA 1
ATOM 947 C C . GLY A 1 111 ? 7.298 25.541 39.515 1.00 28.00 111 GLY A C 1
ATOM 948 O O . GLY A 1 111 ? 8.217 25.066 38.870 1.00 28.00 111 GLY A O 1
ATOM 949 N N . VAL A 1 112 ? 6.089 25.687 38.940 1.00 29.02 112 VAL A N 1
ATOM 950 C CA . VAL A 1 112 ? 5.540 26.938 38.338 1.00 29.02 112 VAL A CA 1
ATOM 951 C C . VAL A 1 112 ? 6.329 27.323 37.064 1.00 29.02 112 VAL A C 1
ATOM 953 O O . VAL A 1 112 ? 7.445 27.804 37.164 1.00 29.02 112 VAL A O 1
ATOM 956 N N . ASN A 1 113 ? 5.866 27.077 35.829 1.00 30.58 113 ASN A N 1
ATOM 957 C CA . ASN A 1 113 ? 4.701 27.685 35.169 1.00 30.58 113 ASN A CA 1
ATOM 958 C C . ASN A 1 113 ? 4.352 26.963 33.844 1.00 30.58 113 ASN A C 1
ATOM 960 O O . ASN A 1 113 ? 5.250 26.538 33.127 1.00 30.58 113 ASN A O 1
ATOM 964 N N . GLY A 1 114 ? 3.065 26.959 33.460 1.00 27.67 114 GLY A N 1
ATOM 965 C CA . GLY A 1 114 ? 2.648 26.812 32.053 1.00 27.67 114 GLY A CA 1
ATOM 966 C C . GLY A 1 114 ? 1.710 25.645 31.730 1.00 27.67 114 GLY A C 1
ATOM 967 O O . GLY A 1 114 ? 2.137 24.592 31.273 1.00 27.67 114 GLY A O 1
ATOM 968 N N . ARG A 1 115 ? 0.398 25.868 31.889 1.00 33.50 115 ARG A N 1
ATOM 969 C CA . ARG A 1 115 ? -0.663 25.080 31.238 1.00 33.50 115 ARG A CA 1
ATOM 970 C C . ARG A 1 115 ? -0.444 25.060 29.725 1.00 33.50 115 ARG A C 1
ATOM 972 O O . ARG A 1 115 ? -0.471 26.131 29.139 1.00 33.50 115 ARG A O 1
ATOM 979 N N . LEU A 1 116 ? -0.462 23.884 29.103 1.00 33.28 116 LEU A N 1
ATOM 980 C CA . LEU A 1 116 ? -1.122 23.688 27.811 1.00 33.28 116 LEU A CA 1
ATOM 981 C C . LEU A 1 116 ? -1.737 22.286 27.770 1.00 33.28 116 LEU A C 1
ATOM 983 O O . LEU A 1 116 ? -1.070 21.269 27.930 1.00 33.28 116 LEU A O 1
ATOM 987 N N . GLN A 1 117 ? -3.055 22.262 27.588 1.00 37.88 117 GLN A N 1
ATOM 988 C CA . GLN A 1 117 ? -3.801 21.083 27.183 1.00 37.88 117 GLN A CA 1
ATOM 989 C C . GLN A 1 117 ? -3.211 20.590 25.859 1.00 37.88 117 GLN A C 1
ATOM 991 O O . GLN A 1 117 ? -3.297 21.293 24.853 1.00 37.88 117 GLN A O 1
ATOM 996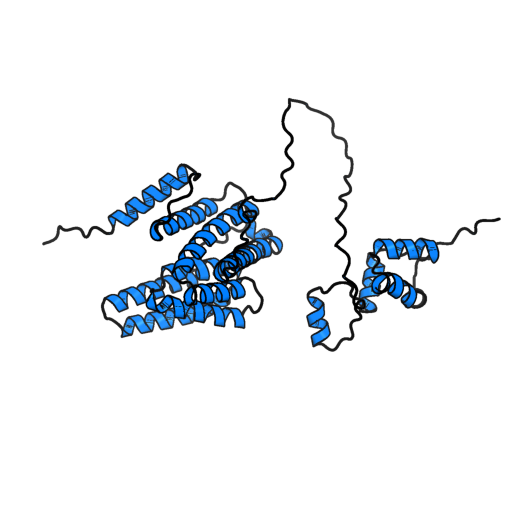 N N . ALA A 1 118 ? -2.640 19.387 25.842 1.00 30.73 118 ALA A N 1
ATOM 997 C CA . ALA A 1 118 ? -2.306 18.701 24.602 1.00 30.73 118 ALA A CA 1
ATOM 998 C C . ALA A 1 118 ? -3.608 18.218 23.947 1.00 30.73 118 ALA A C 1
ATOM 1000 O O . ALA A 1 118 ? -4.055 17.083 24.090 1.00 30.73 118 ALA A O 1
ATOM 1001 N N . SER A 1 119 ? -4.249 19.161 23.269 1.00 33.38 119 SER A N 1
ATOM 1002 C CA . SER A 1 119 ? -5.059 18.932 22.090 1.00 33.38 119 SER A CA 1
ATOM 1003 C C . SER A 1 119 ? -4.283 18.011 21.141 1.00 33.38 119 SER A C 1
ATOM 1005 O O . SER A 1 119 ? -3.286 18.425 20.554 1.00 33.38 119 SER A O 1
ATOM 1007 N N . CYS A 1 120 ? -4.739 16.772 20.967 1.00 29.11 120 CYS A N 1
ATOM 1008 C CA . CYS A 1 120 ? -4.300 15.886 19.891 1.00 29.11 120 CYS A CA 1
ATOM 1009 C C . CYS A 1 120 ? -4.897 16.359 18.552 1.00 29.11 120 CYS A C 1
ATOM 1011 O O . CYS A 1 120 ? -5.716 15.699 17.920 1.00 29.11 120 CYS A O 1
ATOM 1013 N N . HIS A 1 121 ? -4.473 17.549 18.141 1.00 32.06 121 HIS A N 1
ATOM 1014 C CA . HIS A 1 121 ? -4.511 18.020 16.770 1.00 32.06 121 HIS A CA 1
ATOM 1015 C C . HIS A 1 121 ? -3.058 18.019 16.293 1.00 32.06 121 HIS A C 1
ATOM 1017 O O . HIS A 1 121 ? -2.342 18.996 16.492 1.00 32.06 121 HIS A O 1
ATOM 1023 N N . SER A 1 122 ? -2.605 16.913 15.693 1.00 35.66 122 SER A N 1
ATOM 1024 C CA . SER A 1 122 ? -1.394 16.955 14.868 1.00 35.66 122 SER A CA 1
ATOM 1025 C C . SER A 1 122 ? -1.648 17.989 13.752 1.00 35.66 122 SER A C 1
ATOM 1027 O O . SER A 1 122 ? -2.647 17.852 13.037 1.00 35.66 122 SER A O 1
ATOM 1029 N N . PRO A 1 123 ? -0.814 19.036 13.586 1.00 35.72 123 PRO A N 1
ATOM 1030 C CA . PRO A 1 123 ? -1.125 20.183 12.720 1.00 35.72 123 PRO A CA 1
ATOM 1031 C C . PRO A 1 123 ? -1.143 19.869 11.216 1.00 35.72 123 PRO A C 1
ATOM 1033 O O . PRO A 1 123 ? -1.476 20.735 10.411 1.00 35.72 123 PRO A O 1
ATOM 1036 N N . LEU A 1 124 ? -0.772 18.653 10.811 1.00 44.91 124 LEU A N 1
ATOM 1037 C CA . LEU A 1 124 ? -0.480 18.339 9.411 1.00 44.91 124 LEU A CA 1
ATOM 1038 C C . LEU A 1 124 ? -1.718 18.103 8.536 1.00 44.91 124 LEU A C 1
ATOM 1040 O O . LEU A 1 124 ? -1.620 18.236 7.320 1.00 44.91 124 LEU A O 1
ATOM 1044 N N . LEU A 1 125 ? -2.888 17.818 9.119 1.00 46.62 125 LEU A N 1
ATOM 1045 C CA . LEU A 1 125 ? -4.134 17.635 8.355 1.00 46.62 125 LEU A CA 1
ATOM 1046 C C . LEU A 1 125 ? -5.036 18.880 8.331 1.00 46.62 125 LEU A C 1
ATOM 1048 O O . LEU A 1 125 ? -6.032 18.893 7.615 1.00 46.62 125 LEU A O 1
ATOM 1052 N N . SER A 1 126 ? -4.686 19.940 9.069 1.00 36.81 126 SER A N 1
ATOM 1053 C CA . SER A 1 126 ? -5.514 21.154 9.170 1.00 36.81 126 SER A CA 1
ATOM 1054 C C . SER A 1 126 ? -5.187 22.230 8.130 1.00 36.81 126 SER A C 1
ATOM 1056 O O . SER A 1 126 ? -5.770 23.313 8.173 1.00 36.81 126 SER A O 1
ATOM 1058 N N . ARG A 1 127 ? -4.302 21.963 7.160 1.00 42.72 127 ARG A N 1
ATOM 1059 C CA . ARG A 1 127 ? -4.196 22.823 5.974 1.00 42.72 127 ARG A CA 1
ATOM 1060 C C . ARG A 1 127 ? -5.300 22.439 4.993 1.00 42.72 127 ARG A C 1
ATOM 1062 O O . ARG A 1 127 ? -5.179 21.499 4.221 1.00 42.72 127 ARG A O 1
ATOM 1069 N N . THR A 1 128 ? -6.394 23.178 5.096 1.00 40.72 128 THR A N 1
ATOM 1070 C CA . THR A 1 128 ? -7.536 23.245 4.181 1.00 40.72 128 THR A CA 1
ATOM 1071 C C . THR A 1 128 ? -7.139 23.068 2.709 1.00 40.72 128 THR A C 1
ATOM 1073 O O . THR A 1 128 ? -6.637 24.003 2.086 1.00 40.72 128 THR A O 1
ATOM 1076 N N . PHE A 1 129 ? -7.415 21.893 2.139 1.00 43.19 129 PHE A N 1
ATOM 1077 C CA . PHE A 1 129 ? -7.447 21.665 0.692 1.00 43.19 129 PHE A CA 1
ATOM 1078 C C . PHE A 1 129 ? -8.879 21.868 0.185 1.00 43.19 129 PHE A C 1
ATOM 1080 O O . PHE A 1 129 ? -9.620 20.918 -0.044 1.00 43.19 129 PHE A O 1
ATOM 1087 N N . SER A 1 130 ? -9.272 23.129 0.011 1.00 42.94 130 SER A N 1
ATOM 1088 C CA . SER A 1 130 ? -10.481 23.505 -0.737 1.00 42.94 130 SER A CA 1
ATOM 1089 C C . SER A 1 130 ? -10.136 23.717 -2.216 1.00 42.94 130 SER A C 1
ATOM 1091 O O . SER A 1 130 ? -10.354 24.789 -2.771 1.00 42.94 130 SER A O 1
ATOM 1093 N N . SER A 1 131 ? -9.545 22.699 -2.844 1.00 41.22 131 SER A N 1
ATOM 1094 C CA . SER A 1 131 ? -9.223 22.650 -4.274 1.00 41.22 131 SER A CA 1
ATOM 1095 C C . SER A 1 131 ? -10.006 21.483 -4.873 1.00 41.22 131 SER A C 1
ATOM 1097 O O . SER A 1 131 ? -9.840 20.343 -4.448 1.00 41.22 131 SER A O 1
ATOM 1099 N N . GLY A 1 132 ? -10.889 21.755 -5.837 1.00 55.25 132 GLY A N 1
ATOM 1100 C CA . GLY A 1 132 ? -11.731 20.763 -6.524 1.00 55.25 132 GLY A CA 1
ATOM 1101 C C . GLY A 1 132 ? -10.966 19.793 -7.437 1.00 55.25 132 GLY A C 1
ATOM 1102 O O . GLY A 1 132 ? -11.526 19.297 -8.414 1.00 55.25 132 GLY A O 1
ATOM 1103 N N . ASN A 1 133 ? -9.687 19.538 -7.164 1.00 81.06 133 ASN A N 1
ATOM 1104 C CA . ASN A 1 133 ? -8.850 18.675 -7.973 1.00 81.06 133 ASN A CA 1
ATOM 1105 C C . ASN A 1 133 ? -9.037 17.208 -7.560 1.00 81.06 133 ASN A C 1
ATOM 1107 O O . ASN A 1 133 ? -8.750 16.806 -6.429 1.00 81.06 133 ASN A O 1
ATOM 1111 N N . ARG A 1 134 ? -9.508 16.381 -8.500 1.00 84.12 134 ARG A N 1
ATOM 1112 C CA . ARG A 1 134 ? -9.746 14.942 -8.285 1.00 84.12 134 ARG A CA 1
ATOM 1113 C C . ARG A 1 134 ? -8.493 14.217 -7.785 1.00 84.12 134 ARG A C 1
ATOM 1115 O O . ARG A 1 134 ? -8.616 13.264 -7.015 1.00 84.12 134 ARG A O 1
ATOM 1122 N N . THR A 1 135 ? -7.309 14.677 -8.183 1.00 87.81 135 THR A N 1
ATOM 1123 C CA . THR A 1 135 ? -6.033 14.087 -7.766 1.00 87.81 135 THR A CA 1
ATOM 1124 C C . THR A 1 135 ? -5.704 14.390 -6.306 1.00 87.81 135 THR A C 1
ATOM 1126 O O . THR A 1 135 ? -5.310 13.482 -5.579 1.00 87.81 135 THR A O 1
ATOM 1129 N N . ASP A 1 136 ? -5.963 15.612 -5.832 1.00 88.62 136 ASP A N 1
ATOM 1130 C CA . ASP A 1 136 ? -5.751 15.986 -4.425 1.00 88.62 136 ASP A CA 1
ATOM 1131 C C . ASP A 1 136 ? -6.656 15.167 -3.494 1.00 88.62 136 ASP A C 1
ATOM 1133 O O . ASP A 1 136 ? -6.216 14.687 -2.445 1.00 88.62 136 ASP A O 1
ATOM 1137 N N . SER A 1 137 ? -7.905 14.932 -3.911 1.00 91.38 137 SER A N 1
ATOM 1138 C CA . SER A 1 137 ? -8.822 14.031 -3.204 1.00 91.38 137 SER A CA 1
ATOM 1139 C C . SER A 1 137 ? -8.296 12.594 -3.173 1.00 91.38 137 SER A C 1
ATOM 1141 O O . SER A 1 137 ? -8.348 11.953 -2.127 1.00 91.38 137 SER A O 1
ATOM 1143 N N . CYS A 1 138 ? -7.763 12.091 -4.292 1.00 93.50 138 CYS A N 1
ATOM 1144 C CA . CYS A 1 138 ? -7.200 10.741 -4.383 1.00 93.50 138 CYS A CA 1
ATOM 1145 C C . CYS A 1 138 ? -5.993 10.558 -3.449 1.00 93.50 138 CYS A C 1
ATOM 1147 O O . CYS A 1 138 ? -5.872 9.535 -2.777 1.00 93.50 138 CYS A O 1
ATOM 1149 N N . ILE A 1 139 ? -5.111 11.557 -3.385 1.00 94.00 139 ILE A N 1
ATOM 1150 C CA . ILE A 1 139 ? -3.939 11.555 -2.503 1.00 94.00 139 ILE A CA 1
ATOM 1151 C C . ILE A 1 139 ? -4.367 11.646 -1.033 1.00 94.00 139 ILE A C 1
ATOM 1153 O O . ILE A 1 139 ? -3.850 10.922 -0.186 1.00 94.00 139 ILE A O 1
ATOM 1157 N N . SER A 1 140 ? -5.344 12.497 -0.726 1.00 94.31 140 SER A N 1
ATOM 1158 C CA . SER A 1 140 ? -5.870 12.628 0.636 1.00 94.31 140 SER A CA 1
ATOM 1159 C C . SER A 1 140 ? -6.490 11.315 1.119 1.00 94.31 140 SER A C 1
ATOM 1161 O O . SER A 1 140 ? -6.225 10.867 2.234 1.00 94.31 140 SER A O 1
ATOM 1163 N N . GLU A 1 141 ? -7.265 10.650 0.259 1.00 95.81 141 GLU A N 1
ATOM 1164 C CA . GLU A 1 141 ? -7.849 9.344 0.556 1.00 95.81 141 GLU A CA 1
ATOM 1165 C C . GLU A 1 141 ? -6.771 8.265 0.748 1.00 95.81 141 GLU A C 1
ATOM 1167 O O . GLU A 1 141 ? -6.878 7.435 1.652 1.00 95.81 141 GLU A O 1
ATOM 1172 N N . LEU A 1 142 ? -5.694 8.300 -0.041 1.00 96.38 142 LEU A N 1
ATOM 1173 C CA . LEU A 1 142 ? -4.564 7.378 0.093 1.00 96.38 142 LEU A CA 1
ATOM 1174 C C . LEU A 1 142 ? -3.922 7.484 1.482 1.00 96.38 142 LEU A C 1
ATOM 1176 O O . LEU A 1 142 ? -3.670 6.468 2.130 1.00 96.38 142 LEU A O 1
ATOM 1180 N N . PHE A 1 143 ? -3.729 8.709 1.969 1.00 95.75 143 PHE A N 1
ATOM 1181 C CA . PHE A 1 143 ? -3.155 8.969 3.289 1.00 95.75 143 PHE A CA 1
ATOM 1182 C C . PHE A 1 143 ? -4.082 8.541 4.430 1.00 95.75 143 PHE A C 1
ATOM 1184 O O . PHE A 1 143 ? -3.617 7.981 5.424 1.00 95.75 143 PHE A O 1
ATOM 1191 N N . ILE A 1 144 ? -5.394 8.750 4.278 1.00 95.88 144 ILE A N 1
ATOM 1192 C CA . ILE A 1 144 ? -6.391 8.267 5.243 1.00 95.88 144 ILE A CA 1
ATOM 1193 C C . ILE A 1 144 ? -6.320 6.741 5.354 1.00 95.88 144 ILE A C 1
ATOM 1195 O O . ILE A 1 144 ? -6.245 6.218 6.463 1.00 95.88 144 ILE A O 1
ATOM 1199 N N . ASN A 1 145 ? -6.266 6.025 4.227 1.00 97.38 145 ASN A N 1
ATOM 1200 C CA . ASN A 1 145 ? -6.197 4.563 4.245 1.00 97.38 145 ASN A CA 1
ATOM 1201 C C . ASN A 1 145 ? -4.878 4.038 4.837 1.00 97.38 145 ASN A C 1
ATOM 1203 O O . ASN A 1 145 ? -4.903 3.048 5.567 1.00 97.38 145 ASN A O 1
ATOM 1207 N N . LEU A 1 146 ? -3.743 4.704 4.589 1.00 96.00 146 LEU A N 1
ATOM 1208 C CA . LEU A 1 146 ? -2.473 4.364 5.244 1.00 96.00 146 LEU A CA 1
ATOM 1209 C C . LEU A 1 146 ? -2.585 4.503 6.770 1.00 96.00 146 LEU A C 1
ATOM 1211 O O . LEU A 1 146 ? -2.185 3.605 7.514 1.00 96.00 146 LEU A O 1
ATOM 1215 N N . ARG A 1 147 ? -3.178 5.606 7.241 1.00 95.06 147 ARG A N 1
ATOM 1216 C CA . ARG A 1 147 ? -3.408 5.835 8.670 1.00 95.06 147 ARG A CA 1
ATOM 1217 C C . ARG A 1 147 ? -4.336 4.791 9.272 1.00 95.06 147 ARG A C 1
ATOM 1219 O O . ARG A 1 147 ? -4.035 4.252 10.335 1.00 95.06 147 ARG A O 1
ATOM 1226 N N . ASP A 1 148 ? -5.444 4.497 8.603 1.00 95.12 148 ASP A N 1
ATOM 1227 C CA . ASP A 1 148 ? -6.406 3.497 9.058 1.00 95.12 148 ASP A CA 1
ATOM 1228 C C . ASP A 1 148 ? -5.781 2.104 9.128 1.00 95.12 148 ASP A C 1
ATOM 1230 O O . ASP A 1 148 ? -6.075 1.360 10.063 1.00 95.12 148 ASP A O 1
ATOM 1234 N N . LEU A 1 149 ? -4.882 1.767 8.198 1.00 94.69 149 LEU A N 1
ATOM 1235 C CA . LEU A 1 149 ? -4.129 0.520 8.241 1.00 94.69 149 LEU A CA 1
ATOM 1236 C C . LEU A 1 149 ? -3.237 0.453 9.487 1.00 94.69 149 LEU A C 1
ATOM 1238 O O . LEU A 1 149 ? -3.392 -0.460 10.295 1.00 94.69 149 LEU A O 1
ATOM 1242 N N . ILE A 1 150 ? -2.345 1.429 9.678 1.00 91.31 150 ILE A N 1
ATOM 1243 C CA . ILE A 1 150 ? -1.352 1.412 10.766 1.00 91.31 150 ILE A CA 1
ATOM 1244 C C . ILE A 1 150 ? -2.033 1.559 12.133 1.00 91.31 150 ILE A C 1
ATOM 1246 O O . ILE A 1 150 ? -1.877 0.713 13.016 1.00 91.31 150 ILE A O 1
ATOM 1250 N N . CYS A 1 151 ? -2.842 2.607 12.316 1.00 90.81 151 CYS A N 1
ATOM 1251 C CA . CYS A 1 151 ? -3.526 2.853 13.583 1.00 90.81 151 CYS A CA 1
ATOM 1252 C C . CYS A 1 151 ? -4.592 1.793 13.873 1.00 90.81 151 CYS A C 1
ATOM 1254 O O . CYS A 1 151 ? -4.815 1.449 15.034 1.00 90.81 151 CYS A O 1
ATOM 1256 N N . GLY A 1 152 ? -5.279 1.291 12.842 1.00 91.31 152 GLY A N 1
ATOM 1257 C CA . GLY A 1 152 ? -6.255 0.217 12.989 1.00 91.31 152 GLY A CA 1
ATOM 1258 C C . GLY A 1 152 ? -5.602 -1.056 13.506 1.00 91.31 152 GLY A C 1
ATOM 1259 O O . GLY A 1 152 ? -6.119 -1.656 14.448 1.00 91.31 152 GLY A O 1
ATOM 1260 N N . ASN A 1 153 ? -4.438 -1.414 12.962 1.00 89.25 153 ASN A N 1
ATOM 1261 C CA . ASN A 1 153 ? -3.710 -2.601 13.384 1.00 89.25 153 ASN A CA 1
ATOM 1262 C C . ASN A 1 153 ? -3.136 -2.454 14.801 1.00 89.25 153 ASN A C 1
ATOM 1264 O O . ASN A 1 153 ? -3.332 -3.340 15.626 1.00 89.25 153 ASN A O 1
ATOM 1268 N N . HIS A 1 154 ? -2.542 -1.302 15.133 1.00 86.12 154 HIS A N 1
ATOM 1269 C CA . HIS A 1 154 ? -2.065 -1.012 16.493 1.00 86.12 154 HIS A CA 1
ATOM 1270 C C . HIS A 1 154 ? -3.185 -1.096 17.550 1.00 86.12 154 HIS A C 1
ATOM 1272 O O . HIS A 1 154 ? -2.977 -1.604 18.647 1.00 86.12 154 HIS A O 1
ATOM 1278 N N . ARG A 1 155 ? -4.406 -0.643 17.224 1.00 88.06 155 ARG A N 1
ATOM 1279 C CA . ARG A 1 155 ? -5.562 -0.752 18.135 1.00 88.06 155 ARG A CA 1
ATOM 1280 C C . ARG A 1 155 ? -6.038 -2.189 18.343 1.00 88.06 155 ARG A C 1
ATOM 1282 O O . ARG A 1 155 ? -6.613 -2.475 19.390 1.00 88.06 155 ARG A O 1
ATOM 1289 N N . GLN A 1 156 ? -5.895 -3.045 17.333 1.00 87.56 156 GLN A N 1
ATOM 1290 C CA . GLN A 1 156 ? -6.329 -4.444 17.390 1.00 87.56 156 GLN A CA 1
ATOM 1291 C C . GLN A 1 156 ? -5.292 -5.337 18.073 1.00 87.56 156 GLN A C 1
ATOM 1293 O O . GLN A 1 156 ? -5.673 -6.291 18.746 1.00 87.56 156 GLN A O 1
ATOM 1298 N N . ASP A 1 157 ? -4.011 -5.004 17.932 1.00 82.62 157 ASP A N 1
ATOM 1299 C CA . ASP A 1 157 ? -2.894 -5.744 18.505 1.00 82.62 157 ASP A CA 1
ATOM 1300 C C . ASP A 1 157 ? -1.889 -4.782 19.168 1.00 82.62 157 ASP A C 1
ATOM 1302 O O . ASP A 1 157 ? -0.945 -4.318 18.525 1.00 82.62 157 ASP A O 1
ATOM 1306 N N . PRO A 1 158 ? -2.057 -4.472 20.467 1.00 71.50 158 PRO A N 1
ATOM 1307 C CA . PRO A 1 158 ? -1.095 -3.661 21.217 1.00 71.50 158 PRO A CA 1
ATOM 1308 C C . PRO A 1 158 ? 0.296 -4.315 21.315 1.00 71.50 158 PRO A C 1
ATOM 1310 O O . PRO A 1 158 ? 1.299 -3.622 21.480 1.00 71.50 158 PRO A O 1
ATOM 1313 N N . GLY A 1 159 ? 0.388 -5.641 21.159 1.00 69.19 159 GLY A N 1
ATOM 1314 C CA . GLY A 1 159 ? 1.660 -6.367 21.119 1.00 69.19 159 GLY A CA 1
ATOM 1315 C C . GLY A 1 159 ? 2.457 -6.100 19.839 1.00 69.19 159 GLY A C 1
ATOM 1316 O O . GLY A 1 159 ? 3.670 -6.315 19.805 1.00 69.19 159 GLY A O 1
ATOM 1317 N N . TRP A 1 160 ? 1.823 -5.560 18.794 1.00 72.31 160 TRP A N 1
ATOM 1318 C CA . TRP A 1 160 ? 2.500 -5.129 17.570 1.00 72.31 160 TRP A CA 1
ATOM 1319 C C . TRP A 1 160 ? 3.420 -3.913 17.796 1.00 72.31 160 TRP A C 1
ATOM 1321 O O . TRP A 1 160 ? 4.419 -3.757 17.087 1.00 72.31 160 TRP A O 1
ATOM 1331 N N . SER A 1 161 ? 3.129 -3.057 18.787 1.00 62.88 161 SER A N 1
ATOM 1332 C CA . SER A 1 161 ? 4.047 -1.972 19.187 1.00 62.88 161 SER A CA 1
ATOM 1333 C C . SER A 1 161 ? 5.275 -2.484 19.936 1.00 62.88 161 SER A C 1
ATOM 1335 O O . SER A 1 161 ? 6.350 -1.916 19.779 1.00 62.88 161 SER A O 1
ATOM 1337 N N . GLU A 1 162 ? 5.134 -3.567 20.701 1.00 61.53 162 GLU A N 1
ATOM 1338 C CA . GLU A 1 162 ? 6.232 -4.175 21.466 1.00 61.53 162 GLU A CA 1
ATOM 1339 C C . GLU A 1 162 ? 7.053 -5.159 20.622 1.00 61.53 162 GLU A C 1
ATOM 1341 O O . GLU A 1 162 ? 8.235 -5.403 20.877 1.00 61.53 162 GLU A O 1
ATOM 1346 N N . SER A 1 163 ? 6.438 -5.714 19.577 1.00 53.50 163 SER A N 1
ATOM 1347 C CA . SER A 1 163 ? 7.089 -6.660 18.689 1.00 53.50 163 SER A CA 1
ATOM 1348 C C . SER A 1 163 ? 8.233 -5.994 17.925 1.00 53.50 163 SER A C 1
ATOM 1350 O O . SER A 1 163 ? 8.080 -5.036 17.160 1.00 53.50 163 SER A O 1
ATOM 1352 N N . ARG A 1 164 ? 9.415 -6.610 18.027 1.00 54.22 164 ARG A N 1
ATOM 1353 C CA . ARG A 1 164 ? 10.543 -6.418 17.101 1.00 54.22 164 ARG A CA 1
ATOM 1354 C C . ARG A 1 164 ? 10.223 -6.919 15.684 1.00 54.22 164 ARG A C 1
ATOM 1356 O O . ARG A 1 164 ? 11.147 -7.251 14.948 1.00 54.22 164 ARG A O 1
ATOM 1363 N N . THR A 1 165 ? 8.946 -6.987 15.293 1.00 53.66 165 THR A N 1
ATOM 1364 C CA . THR A 1 165 ? 8.543 -7.231 13.911 1.00 53.66 165 THR A CA 1
ATOM 1365 C C . THR A 1 165 ? 9.297 -6.230 13.053 1.00 53.66 165 THR A C 1
ATOM 1367 O O . THR A 1 165 ? 9.268 -5.009 13.279 1.00 53.66 165 THR A O 1
ATOM 1370 N N . SER A 1 166 ? 10.133 -6.800 12.192 1.00 53.59 166 SER A N 1
ATOM 1371 C CA . SER A 1 166 ? 11.008 -6.056 11.311 1.00 53.59 166 SER A CA 1
ATOM 1372 C C . SER A 1 166 ? 10.127 -5.217 10.397 1.00 53.59 166 SER A C 1
ATOM 1374 O O . SER A 1 166 ? 9.162 -5.731 9.845 1.00 53.59 166 SER A O 1
ATOM 1376 N N . ILE A 1 167 ? 10.447 -3.930 10.267 1.00 57.94 167 ILE A N 1
ATOM 1377 C CA . ILE A 1 167 ? 9.849 -3.076 9.233 1.00 57.94 167 ILE A CA 1
ATOM 1378 C C . ILE A 1 167 ? 10.307 -3.530 7.846 1.00 57.94 167 ILE A C 1
ATOM 1380 O O . ILE A 1 167 ? 9.644 -3.230 6.859 1.00 57.94 167 ILE A O 1
ATOM 1384 N N . ARG A 1 168 ? 11.413 -4.285 7.763 1.00 60.69 168 ARG A N 1
ATOM 1385 C CA . ARG A 1 168 ? 11.878 -4.825 6.493 1.00 60.69 168 ARG A CA 1
ATOM 1386 C C . ARG A 1 168 ? 10.796 -5.690 5.888 1.00 60.69 168 ARG A C 1
ATOM 1388 O O . ARG A 1 168 ? 10.215 -6.534 6.577 1.00 60.69 168 ARG A O 1
ATOM 1395 N N . ALA A 1 169 ? 10.619 -5.514 4.581 1.00 62.88 169 ALA A N 1
ATOM 1396 C CA . ALA A 1 169 ? 9.847 -6.422 3.765 1.00 62.88 169 ALA A CA 1
ATOM 1397 C C . ALA A 1 169 ? 10.141 -7.875 4.179 1.00 62.88 169 ALA A C 1
ATOM 1399 O O . ALA A 1 169 ? 11.312 -8.231 4.402 1.00 62.88 169 ALA A O 1
ATOM 1400 N N . PRO A 1 170 ? 9.108 -8.733 4.257 1.00 77.19 170 PRO A N 1
ATOM 1401 C CA . PRO A 1 170 ? 9.308 -10.166 4.393 1.00 77.19 170 PRO A CA 1
ATOM 1402 C C . PRO A 1 170 ? 10.363 -10.634 3.389 1.00 77.19 170 PRO A C 1
ATOM 1404 O O . PRO A 1 170 ? 10.510 -10.035 2.322 1.00 77.19 170 PRO A O 1
ATOM 1407 N N . ARG A 1 171 ? 11.090 -11.718 3.683 1.00 81.31 171 ARG A N 1
ATOM 1408 C CA . ARG A 1 171 ? 12.107 -12.254 2.753 1.00 81.31 171 ARG A CA 1
ATOM 1409 C C . ARG A 1 17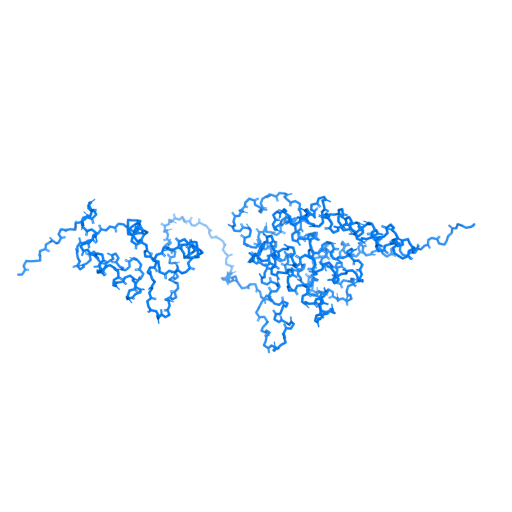1 ? 11.571 -12.370 1.318 1.00 81.31 171 ARG A C 1
ATOM 1411 O O . ARG A 1 171 ? 12.277 -12.019 0.377 1.00 81.31 171 ARG A O 1
ATOM 1418 N N . THR A 1 172 ? 10.305 -12.762 1.179 1.00 86.50 172 THR A N 1
ATOM 1419 C CA . THR A 1 172 ? 9.567 -12.807 -0.089 1.00 86.50 172 THR A CA 1
ATOM 1420 C C . THR A 1 172 ? 9.466 -11.439 -0.772 1.00 86.50 172 THR A C 1
ATOM 1422 O O . THR A 1 172 ? 9.717 -11.350 -1.966 1.00 86.50 172 THR A O 1
ATOM 1425 N N . GLY A 1 173 ? 9.177 -10.359 -0.041 1.00 88.25 173 GLY A N 1
ATOM 1426 C CA . GLY A 1 173 ? 9.117 -9.003 -0.595 1.00 88.25 173 GLY A CA 1
ATOM 1427 C C . GLY A 1 173 ? 10.462 -8.507 -1.132 1.00 88.25 173 GLY A C 1
ATOM 1428 O O . GLY A 1 173 ? 10.513 -7.997 -2.248 1.00 88.25 173 GLY A O 1
ATOM 1429 N N . ASN A 1 174 ? 11.562 -8.750 -0.407 1.00 87.88 174 ASN A N 1
ATOM 1430 C CA . ASN A 1 174 ? 12.910 -8.424 -0.900 1.00 87.88 174 ASN A CA 1
ATOM 1431 C C . ASN A 1 174 ? 13.252 -9.208 -2.175 1.00 87.88 174 ASN A C 1
ATOM 1433 O O . ASN A 1 174 ? 13.791 -8.651 -3.128 1.00 87.88 174 ASN A O 1
ATOM 1437 N N . LEU A 1 175 ? 12.908 -10.498 -2.212 1.00 91.44 175 LEU A N 1
ATOM 1438 C CA . LEU A 1 175 ? 13.119 -11.332 -3.392 1.00 91.44 175 LEU A CA 1
ATOM 1439 C C . LEU A 1 175 ? 12.320 -10.822 -4.601 1.00 91.44 175 LEU A C 1
ATOM 1441 O O . LEU A 1 175 ? 12.865 -10.752 -5.700 1.00 91.44 175 LEU A O 1
ATOM 1445 N N . VAL A 1 176 ? 11.056 -10.435 -4.403 1.00 95.19 176 VAL A N 1
ATOM 1446 C CA . VAL A 1 176 ? 10.216 -9.853 -5.460 1.00 95.19 176 VAL A CA 1
ATOM 1447 C C . VAL A 1 176 ? 10.836 -8.564 -6.000 1.00 95.19 176 VAL A C 1
ATOM 1449 O O . VAL A 1 176 ? 10.976 -8.428 -7.214 1.00 95.19 176 VAL A O 1
ATOM 1452 N N . GLY A 1 177 ? 11.254 -7.648 -5.119 1.00 90.75 177 GLY A N 1
ATOM 1453 C CA . GLY A 1 177 ? 11.931 -6.408 -5.514 1.00 90.75 177 GLY A CA 1
ATOM 1454 C C . GLY A 1 177 ? 13.194 -6.675 -6.338 1.00 90.75 177 GLY A C 1
ATOM 1455 O O . GLY A 1 177 ? 13.342 -6.137 -7.434 1.00 90.75 177 GLY A O 1
ATOM 1456 N N . ASN A 1 178 ? 14.050 -7.590 -5.877 1.00 91.06 178 ASN A N 1
ATOM 1457 C CA . ASN A 1 178 ? 15.276 -7.969 -6.585 1.00 91.06 178 ASN A CA 1
ATOM 1458 C C . ASN A 1 178 ? 15.005 -8.578 -7.968 1.00 91.06 178 ASN A C 1
ATOM 1460 O O . ASN A 1 178 ? 15.765 -8.332 -8.900 1.00 91.06 178 ASN A O 1
ATOM 1464 N N . LEU A 1 179 ? 13.932 -9.358 -8.130 1.00 96.25 179 LEU A N 1
ATOM 1465 C CA . LEU A 1 179 ? 13.558 -9.922 -9.430 1.00 96.25 179 LEU A CA 1
ATOM 1466 C C . LEU A 1 179 ? 13.063 -8.853 -10.408 1.00 96.25 179 LEU A C 1
ATOM 1468 O O . LEU A 1 179 ? 13.380 -8.932 -11.593 1.00 96.25 179 LEU A O 1
ATOM 1472 N N . PHE A 1 180 ? 12.323 -7.848 -9.931 1.00 96.00 180 PHE A N 1
ATOM 1473 C CA . PHE A 1 180 ? 11.944 -6.702 -10.759 1.00 96.00 180 PHE A CA 1
ATOM 1474 C C . PHE A 1 180 ? 13.165 -5.883 -11.190 1.00 96.00 180 PHE A C 1
ATOM 1476 O O . PHE A 1 180 ? 13.283 -5.555 -12.373 1.00 96.00 180 PHE A O 1
ATOM 1483 N N . TYR A 1 181 ? 14.097 -5.634 -10.268 1.00 91.44 181 TYR A N 1
ATOM 1484 C CA . TYR A 1 181 ? 15.358 -4.961 -10.571 1.00 91.44 181 TYR A CA 1
ATOM 1485 C C . TYR A 1 181 ? 16.178 -5.746 -11.607 1.00 91.44 181 TYR A C 1
ATOM 1487 O O . TYR A 1 181 ? 16.560 -5.203 -12.644 1.00 91.44 181 TYR A O 1
ATOM 1495 N N . LEU A 1 182 ? 16.374 -7.050 -11.375 1.00 92.38 182 LEU A N 1
ATOM 1496 C CA . LEU A 1 182 ? 17.086 -7.946 -12.288 1.00 92.38 182 LEU A CA 1
ATOM 1497 C C . LEU A 1 182 ? 16.435 -7.968 -13.674 1.00 92.38 182 LEU A C 1
ATOM 1499 O O . LEU A 1 182 ? 17.134 -7.920 -14.681 1.00 92.38 182 LEU A O 1
ATOM 1503 N N . ALA A 1 183 ? 15.104 -8.006 -13.744 1.00 95.44 183 ALA A N 1
ATOM 1504 C CA . ALA A 1 183 ? 14.397 -7.950 -15.014 1.00 95.44 183 ALA A CA 1
ATOM 1505 C C . ALA A 1 183 ? 14.668 -6.649 -15.782 1.00 95.44 183 ALA A C 1
ATOM 1507 O O . ALA A 1 183 ? 14.865 -6.699 -16.997 1.00 95.44 183 ALA A O 1
ATOM 1508 N N . GLY A 1 184 ? 14.694 -5.506 -15.089 1.00 91.94 184 GLY A N 1
ATOM 1509 C CA . GLY A 1 184 ? 15.053 -4.216 -15.681 1.00 91.94 184 GLY A CA 1
ATOM 1510 C C . GLY A 1 184 ? 16.483 -4.199 -16.212 1.00 91.94 184 GLY A C 1
ATOM 1511 O O . GLY A 1 184 ? 16.710 -3.786 -17.348 1.00 91.94 184 GLY A O 1
ATOM 1512 N N . TYR A 1 185 ? 17.428 -4.719 -15.427 1.00 92.12 185 TYR A N 1
ATOM 1513 C CA . TYR A 1 185 ? 18.826 -4.853 -15.834 1.00 92.12 185 TYR A CA 1
ATOM 1514 C C . TYR A 1 185 ? 18.984 -5.737 -17.081 1.00 92.12 185 TYR A C 1
ATOM 1516 O O . TYR A 1 185 ? 19.576 -5.312 -18.071 1.00 92.12 185 TYR A O 1
ATOM 1524 N N . LEU A 1 186 ? 18.390 -6.937 -17.068 1.00 93.69 186 LEU A N 1
ATOM 1525 C CA . LEU A 1 186 ? 18.434 -7.890 -18.184 1.00 93.69 186 LEU A CA 1
ATOM 1526 C C . LEU A 1 186 ? 17.809 -7.321 -19.461 1.00 93.69 186 LEU A C 1
ATOM 1528 O O . LEU A 1 186 ? 18.322 -7.538 -20.555 1.00 93.69 186 LEU A O 1
ATOM 1532 N N . TYR A 1 187 ? 16.731 -6.547 -19.318 1.00 92.75 187 TYR A N 1
ATOM 1533 C CA . TYR A 1 187 ? 16.123 -5.840 -20.441 1.00 92.75 187 TYR A CA 1
ATOM 1534 C C . TYR A 1 187 ? 17.096 -4.826 -21.059 1.00 92.75 187 TYR A C 1
ATOM 1536 O O . TYR A 1 187 ? 17.207 -4.754 -22.280 1.00 92.75 187 TYR A O 1
ATOM 1544 N N . GLY A 1 188 ? 17.831 -4.079 -20.226 1.00 92.19 188 GLY A N 1
ATOM 1545 C CA . GLY A 1 188 ? 18.829 -3.103 -20.672 1.00 92.19 188 GLY A CA 1
ATOM 1546 C C . GLY A 1 188 ? 20.014 -3.718 -21.425 1.00 92.19 188 GLY A C 1
ATOM 1547 O O . GLY A 1 188 ? 20.537 -3.091 -22.342 1.00 92.19 188 GLY A O 1
ATOM 1548 N N . VAL A 1 189 ? 20.402 -4.956 -21.098 1.00 95.38 189 VAL A N 1
ATOM 1549 C CA . VAL A 1 189 ? 21.443 -5.714 -21.826 1.00 95.38 189 VAL A CA 1
ATOM 1550 C C . VAL A 1 189 ? 20.887 -6.567 -22.977 1.00 95.38 189 VAL A C 1
ATOM 1552 O O . VAL A 1 189 ? 21.600 -7.398 -23.530 1.00 95.38 189 VAL A O 1
ATOM 1555 N N . ASN A 1 190 ? 19.626 -6.348 -23.366 1.00 96.94 190 ASN A N 1
ATOM 1556 C CA . ASN A 1 190 ? 18.919 -7.047 -24.445 1.00 96.94 190 ASN A CA 1
ATOM 1557 C C . ASN A 1 190 ? 18.699 -8.561 -24.230 1.00 96.94 190 ASN A C 1
ATOM 1559 O O . ASN A 1 190 ? 18.381 -9.277 -25.180 1.00 96.94 190 ASN A O 1
ATOM 1563 N N . ASP A 1 191 ? 18.786 -9.061 -22.993 1.00 96.75 191 ASP A N 1
ATOM 1564 C CA . ASP A 1 191 ? 18.366 -10.426 -22.648 1.00 96.75 191 ASP A CA 1
ATOM 1565 C C . ASP A 1 191 ? 16.869 -10.459 -22.299 1.00 96.75 191 ASP A C 1
ATOM 1567 O O . ASP A 1 191 ? 16.439 -10.550 -21.141 1.00 96.75 191 ASP A O 1
ATOM 1571 N N . TYR A 1 192 ? 16.041 -10.357 -23.338 1.00 96.06 192 TYR A N 1
ATOM 1572 C CA . TYR A 1 192 ? 14.586 -10.287 -23.191 1.00 96.06 192 TYR A CA 1
ATOM 1573 C C . TYR A 1 192 ? 13.972 -11.592 -22.664 1.00 96.06 192 TYR A C 1
ATOM 1575 O O . TYR A 1 192 ? 12.968 -11.561 -21.945 1.00 96.06 192 TYR A O 1
ATOM 1583 N N . CYS A 1 193 ? 14.568 -12.741 -22.991 1.00 97.25 193 CYS A N 1
ATOM 1584 C CA . CYS A 1 193 ? 14.082 -14.053 -22.570 1.00 97.25 193 CYS A CA 1
ATOM 1585 C C . CYS A 1 193 ? 14.222 -14.235 -21.054 1.00 97.25 193 CYS A C 1
ATOM 1587 O O . CYS A 1 193 ? 13.250 -14.599 -20.373 1.00 97.25 193 CYS A O 1
ATOM 1589 N N . THR A 1 194 ? 15.403 -13.934 -20.509 1.00 97.00 194 THR A N 1
ATOM 1590 C CA . THR A 1 194 ? 15.649 -14.036 -19.068 1.00 97.00 194 THR A CA 1
ATOM 1591 C C . THR A 1 194 ? 14.924 -12.920 -18.320 1.00 97.00 194 THR A C 1
ATOM 1593 O O . THR A 1 194 ? 14.294 -13.192 -17.296 1.00 97.00 194 THR A O 1
ATOM 1596 N N . SER A 1 195 ? 14.890 -11.698 -18.868 1.00 96.00 195 SER A N 1
ATOM 1597 C CA . SER A 1 195 ? 14.108 -10.584 -18.310 1.00 96.00 195 SER A CA 1
ATOM 1598 C C . SER A 1 195 ? 12.627 -10.952 -18.149 1.00 96.00 195 SER A C 1
ATOM 1600 O O . SER A 1 195 ? 12.061 -10.853 -17.056 1.00 96.00 195 SER A O 1
ATOM 1602 N N . GLY A 1 196 ? 11.999 -11.481 -19.204 1.00 96.50 196 GLY A N 1
ATOM 1603 C CA . GLY A 1 196 ? 10.600 -11.904 -19.165 1.00 96.50 196 GLY A CA 1
ATOM 1604 C C . GLY A 1 196 ? 10.336 -13.071 -18.205 1.00 96.50 196 GLY A C 1
ATOM 1605 O O . GLY A 1 196 ? 9.235 -13.184 -17.660 1.00 96.50 196 GLY A O 1
ATOM 1606 N N . SER A 1 197 ? 11.323 -13.940 -17.980 1.00 97.56 197 SER A N 1
ATOM 1607 C CA . SER A 1 197 ? 11.235 -15.035 -17.002 1.00 97.56 197 SER A CA 1
ATOM 1608 C C . SER A 1 197 ? 11.331 -14.515 -15.564 1.00 97.56 197 SER A C 1
ATOM 1610 O O . SER A 1 197 ? 10.529 -14.911 -14.714 1.00 97.56 197 SER A O 1
ATOM 1612 N N . ALA A 1 198 ? 12.235 -13.565 -15.307 1.00 97.00 198 ALA A N 1
ATOM 1613 C CA . ALA A 1 198 ? 12.357 -12.884 -14.022 1.00 97.00 198 ALA A CA 1
ATOM 1614 C C . ALA A 1 198 ? 11.077 -12.108 -13.665 1.00 97.00 198 ALA A C 1
ATOM 1616 O O . ALA A 1 198 ? 10.573 -12.260 -12.552 1.00 97.00 198 ALA A O 1
ATOM 1617 N N . LEU A 1 199 ? 10.479 -11.376 -14.619 1.00 97.25 199 LEU A N 1
ATOM 1618 C CA . LEU A 1 199 ? 9.194 -10.689 -14.411 1.00 97.25 199 LEU A CA 1
ATOM 1619 C C . LEU A 1 199 ? 8.072 -11.660 -14.049 1.00 97.25 199 LEU A C 1
ATOM 1621 O O . LEU A 1 199 ? 7.359 -11.440 -13.072 1.00 97.25 199 LEU A O 1
ATOM 1625 N N . ARG A 1 200 ? 7.918 -12.753 -14.808 1.00 97.69 200 ARG A N 1
ATOM 1626 C CA . ARG A 1 200 ? 6.900 -13.774 -14.515 1.00 97.69 200 ARG A CA 1
ATOM 1627 C C . ARG A 1 200 ? 7.076 -14.339 -13.110 1.00 97.69 200 ARG A C 1
ATOM 1629 O O . ARG A 1 200 ? 6.100 -14.445 -12.370 1.00 97.69 200 ARG A O 1
ATOM 1636 N N . ARG A 1 201 ? 8.317 -14.641 -12.712 1.00 97.75 201 ARG A N 1
ATOM 1637 C CA . ARG A 1 201 ? 8.611 -15.122 -11.359 1.00 97.75 201 ARG A CA 1
ATOM 1638 C C . ARG A 1 201 ? 8.297 -14.073 -10.291 1.00 97.75 201 ARG A C 1
ATOM 1640 O O . ARG A 1 201 ? 7.739 -14.441 -9.261 1.00 97.75 201 ARG A O 1
ATOM 1647 N N . ALA A 1 202 ? 8.601 -12.798 -10.540 1.00 97.38 202 ALA A N 1
ATOM 1648 C CA . ALA A 1 202 ? 8.288 -11.701 -9.626 1.00 97.38 202 ALA A CA 1
ATOM 1649 C C . ALA A 1 202 ? 6.777 -11.588 -9.373 1.00 97.38 202 ALA A C 1
ATOM 1651 O O . ALA A 1 202 ? 6.362 -11.525 -8.220 1.00 97.38 202 ALA A O 1
ATOM 1652 N N . PHE A 1 203 ? 5.951 -11.639 -10.424 1.00 97.38 203 PHE A N 1
ATOM 1653 C CA . PHE A 1 203 ? 4.490 -11.578 -10.286 1.00 97.38 203 PHE A CA 1
ATOM 1654 C C . PHE A 1 203 ? 3.899 -12.798 -9.565 1.00 97.38 203 PHE A C 1
ATOM 1656 O O . PHE A 1 203 ? 3.006 -12.628 -8.743 1.00 97.38 203 PHE A O 1
ATOM 1663 N N . ILE A 1 204 ? 4.424 -14.007 -9.791 1.00 96.38 204 ILE A N 1
ATOM 1664 C CA . ILE A 1 204 ? 3.990 -15.204 -9.046 1.00 96.38 204 ILE A CA 1
ATOM 1665 C C . ILE A 1 204 ? 4.285 -15.053 -7.547 1.00 96.38 204 ILE A C 1
ATOM 1667 O O . ILE A 1 204 ? 3.438 -15.338 -6.706 1.00 96.38 204 ILE A O 1
ATOM 1671 N N . LEU A 1 205 ? 5.484 -14.584 -7.197 1.00 96.31 205 LEU A N 1
ATOM 1672 C CA . LEU A 1 205 ? 5.860 -14.378 -5.796 1.00 96.31 205 LEU A CA 1
ATOM 1673 C C . LEU A 1 205 ? 5.123 -13.195 -5.156 1.00 96.31 205 LEU A C 1
ATOM 1675 O O . LEU A 1 205 ? 4.958 -13.157 -3.939 1.00 96.31 205 LEU A O 1
ATOM 1679 N N . LEU A 1 206 ? 4.661 -12.237 -5.958 1.00 95.94 206 LEU A N 1
ATOM 1680 C CA . LEU A 1 206 ? 3.808 -11.145 -5.504 1.00 95.94 206 LEU A CA 1
ATOM 1681 C C . LEU A 1 206 ? 2.425 -11.656 -5.065 1.00 95.94 206 LEU A C 1
ATOM 1683 O O . LEU A 1 206 ? 1.885 -11.154 -4.078 1.00 95.94 206 LEU A O 1
ATOM 1687 N N . ASP A 1 207 ? 1.892 -12.679 -5.741 1.00 95.56 207 ASP A N 1
ATOM 1688 C CA . ASP A 1 207 ? 0.649 -13.352 -5.342 1.00 95.56 207 ASP A CA 1
ATOM 1689 C C . ASP A 1 207 ? 0.807 -14.049 -3.987 1.00 95.56 207 ASP A C 1
ATOM 1691 O O . ASP A 1 207 ? -0.023 -13.865 -3.096 1.00 95.56 207 ASP A O 1
ATOM 1695 N N . GLU A 1 208 ? 1.915 -14.772 -3.798 1.00 94.62 208 GLU A N 1
ATOM 1696 C CA . GLU A 1 208 ? 2.273 -15.393 -2.516 1.00 94.62 208 GLU A CA 1
ATOM 1697 C C . GLU A 1 208 ? 2.492 -14.344 -1.415 1.00 94.62 208 GLU A C 1
ATOM 1699 O O . GLU A 1 208 ? 2.051 -14.507 -0.279 1.00 94.62 208 GLU A O 1
ATOM 1704 N N . LEU A 1 209 ? 3.135 -13.219 -1.732 1.00 94.56 209 LEU A N 1
ATOM 1705 C CA . LEU A 1 209 ? 3.338 -12.143 -0.768 1.00 94.56 209 LEU A CA 1
ATOM 1706 C C . LEU A 1 209 ? 1.999 -11.583 -0.265 1.00 94.56 209 LEU A C 1
ATOM 1708 O O . LEU A 1 209 ? 1.863 -11.336 0.934 1.00 94.56 209 LEU A O 1
ATOM 1712 N N . ALA A 1 210 ? 1.008 -11.419 -1.147 1.00 94.56 210 ALA A N 1
ATOM 1713 C CA . ALA A 1 210 ? -0.281 -10.805 -0.824 1.00 94.56 210 ALA A CA 1
ATOM 1714 C C . ALA A 1 210 ? -1.152 -11.609 0.159 1.00 94.56 210 ALA A C 1
ATOM 1716 O O . ALA A 1 210 ? -2.078 -11.046 0.757 1.00 94.56 210 ALA A O 1
ATOM 1717 N N . THR A 1 211 ? -0.861 -12.897 0.366 1.00 93.62 211 THR A N 1
ATOM 1718 C CA . THR A 1 211 ? -1.599 -13.737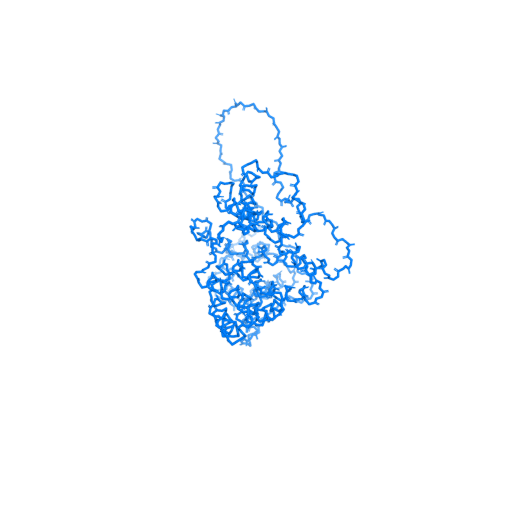 1.322 1.00 93.62 211 THR A CA 1
ATOM 1719 C C . THR A 1 211 ? -1.225 -13.449 2.778 1.00 93.62 211 THR A C 1
ATOM 1721 O O . THR A 1 211 ? -2.015 -13.724 3.681 1.00 93.62 211 THR A O 1
ATOM 1724 N N . ASN A 1 212 ? -0.055 -12.856 3.033 1.00 91.81 212 ASN A N 1
ATOM 1725 C CA . ASN A 1 212 ? 0.381 -12.469 4.380 1.00 91.81 212 ASN A CA 1
ATOM 1726 C C . ASN A 1 212 ? -0.474 -11.327 4.952 1.00 91.81 212 ASN A C 1
ATOM 1728 O O . ASN A 1 212 ? -1.192 -10.648 4.214 1.00 91.81 212 ASN A O 1
ATOM 1732 N N . LYS A 1 213 ? -0.419 -11.100 6.274 1.00 90.75 213 LYS A N 1
ATOM 1733 C CA . LYS A 1 213 ? -1.221 -10.056 6.938 1.00 90.75 213 LYS A CA 1
ATOM 1734 C C . LYS A 1 213 ? -0.910 -8.682 6.345 1.00 90.75 213 LYS A C 1
ATOM 1736 O O . LYS A 1 213 ? 0.249 -8.352 6.126 1.00 90.75 213 LYS A O 1
ATOM 1741 N N . ALA A 1 214 ? -1.941 -7.856 6.163 1.00 92.81 214 ALA A N 1
ATOM 1742 C CA . ALA A 1 214 ? -1.823 -6.553 5.507 1.00 92.81 214 ALA A CA 1
ATOM 1743 C C . ALA A 1 214 ? -0.727 -5.654 6.113 1.00 92.81 214 ALA A C 1
ATOM 1745 O O . ALA A 1 214 ? 0.051 -5.048 5.378 1.00 92.81 214 ALA A O 1
ATOM 1746 N N . ILE A 1 215 ? -0.625 -5.614 7.446 1.00 89.81 215 ILE A N 1
ATOM 1747 C CA . ILE A 1 215 ? 0.384 -4.818 8.158 1.00 89.81 215 ILE A CA 1
ATOM 1748 C C . ILE A 1 215 ? 1.824 -5.298 7.914 1.00 89.81 215 ILE A C 1
ATOM 1750 O O . ILE A 1 215 ? 2.750 -4.502 8.002 1.00 89.81 215 ILE A O 1
ATOM 1754 N N . ASP A 1 216 ? 2.016 -6.574 7.581 1.00 87.75 216 ASP A N 1
ATOM 1755 C CA . ASP A 1 216 ? 3.346 -7.157 7.379 1.00 87.75 216 ASP A CA 1
ATOM 1756 C C . ASP A 1 216 ? 3.856 -6.924 5.948 1.00 87.75 216 ASP A C 1
ATOM 1758 O O . ASP A 1 216 ? 5.046 -7.067 5.679 1.00 87.75 216 ASP A O 1
ATOM 1762 N N . ILE A 1 217 ? 2.963 -6.577 5.012 1.00 92.69 217 ILE A N 1
ATOM 1763 C CA . ILE A 1 217 ? 3.285 -6.501 3.578 1.00 92.69 217 ILE A CA 1
ATOM 1764 C C . ILE A 1 217 ? 3.066 -5.142 2.940 1.00 92.69 217 ILE A C 1
ATOM 1766 O O . ILE A 1 217 ? 3.590 -4.917 1.852 1.00 92.69 217 ILE A O 1
ATOM 1770 N N . TYR A 1 218 ? 2.308 -4.232 3.559 1.00 93.31 218 TYR A N 1
ATOM 1771 C CA . TYR A 1 218 ? 2.001 -2.949 2.919 1.00 93.31 218 TYR A CA 1
ATOM 1772 C C . TYR A 1 218 ? 3.270 -2.169 2.571 1.00 93.31 218 TYR A C 1
ATOM 1774 O O . TYR A 1 218 ? 3.309 -1.533 1.519 1.00 93.31 218 TYR A O 1
ATOM 1782 N N . ARG A 1 219 ? 4.314 -2.272 3.410 1.00 90.12 219 ARG A N 1
ATOM 1783 C CA . ARG A 1 219 ? 5.583 -1.602 3.149 1.00 90.12 219 ARG A CA 1
ATOM 1784 C C . ARG A 1 219 ? 6.261 -2.152 1.903 1.00 90.12 219 ARG A C 1
ATOM 1786 O O . ARG A 1 219 ? 6.526 -1.401 0.971 1.00 90.12 219 ARG A O 1
ATOM 1793 N N . ALA A 1 220 ? 6.395 -3.474 1.836 1.00 91.44 220 ALA A N 1
ATOM 1794 C CA . ALA A 1 220 ? 6.940 -4.150 0.668 1.00 91.44 220 ALA A CA 1
ATOM 1795 C C . ALA A 1 220 ? 6.167 -3.780 -0.609 1.00 91.44 220 ALA A C 1
ATOM 1797 O O . ALA A 1 220 ? 6.764 -3.450 -1.628 1.00 91.44 220 ALA A O 1
ATOM 1798 N N . LEU A 1 221 ? 4.831 -3.799 -0.550 1.00 94.75 221 LEU A N 1
ATOM 1799 C CA . LEU A 1 221 ? 3.975 -3.593 -1.717 1.00 94.75 221 LEU A CA 1
ATOM 1800 C C . LEU A 1 221 ? 3.920 -2.143 -2.212 1.00 94.75 221 LEU A C 1
ATOM 1802 O O . LEU A 1 221 ? 3.776 -1.921 -3.416 1.00 94.75 221 LEU A O 1
ATOM 1806 N N . PHE A 1 222 ? 3.972 -1.156 -1.321 1.00 93.19 222 PHE A N 1
ATOM 1807 C CA . PHE A 1 222 ? 3.744 0.243 -1.701 1.00 93.19 222 PHE A CA 1
ATOM 1808 C C . PHE A 1 222 ? 4.978 1.122 -1.620 1.00 93.19 222 PHE A C 1
ATOM 1810 O O . PHE A 1 222 ? 4.989 2.169 -2.258 1.00 93.19 222 PHE A O 1
ATOM 1817 N N . PHE A 1 223 ? 6.006 0.688 -0.902 1.00 87.50 223 PHE A N 1
ATOM 1818 C CA . PHE A 1 223 ? 7.256 1.414 -0.782 1.00 87.50 223 PHE A CA 1
ATOM 1819 C C . PHE A 1 223 ? 8.370 0.631 -1.461 1.00 87.50 223 PHE A C 1
ATOM 1821 O O . PHE A 1 223 ? 8.793 1.007 -2.546 1.00 87.50 223 PHE A O 1
ATOM 1828 N N . ASP A 1 224 ? 8.764 -0.516 -0.915 1.00 86.44 224 ASP A N 1
ATOM 1829 C CA . ASP A 1 224 ? 10.040 -1.143 -1.278 1.00 86.44 224 ASP A CA 1
ATOM 1830 C C . ASP A 1 224 ? 10.066 -1.684 -2.722 1.00 86.44 224 ASP A C 1
ATOM 1832 O O . ASP A 1 224 ? 11.011 -1.447 -3.478 1.00 86.44 224 ASP A O 1
ATOM 1836 N N . ILE A 1 225 ? 9.027 -2.416 -3.137 1.00 91.38 225 ILE A N 1
ATOM 1837 C CA . ILE A 1 225 ? 8.974 -3.025 -4.473 1.00 91.38 225 ILE A CA 1
ATOM 1838 C C . ILE A 1 225 ? 8.818 -1.968 -5.576 1.00 91.38 225 ILE A C 1
ATOM 1840 O O . ILE A 1 225 ? 9.601 -2.034 -6.521 1.00 91.38 225 ILE A O 1
ATOM 1844 N N . PRO A 1 226 ? 7.887 -0.990 -5.502 1.00 91.31 226 PRO A N 1
ATOM 1845 C CA . PRO A 1 226 ? 7.722 0.026 -6.546 1.00 91.31 226 PRO A CA 1
ATOM 1846 C C . PRO A 1 226 ? 9.004 0.744 -6.976 1.00 91.31 226 PRO A C 1
ATOM 1848 O O . PRO A 1 226 ? 9.129 1.055 -8.157 1.00 91.31 226 PRO A O 1
ATOM 1851 N N . TYR A 1 227 ? 9.961 0.965 -6.067 1.00 83.69 227 TYR A N 1
ATOM 1852 C CA . TYR A 1 227 ? 11.255 1.574 -6.408 1.00 83.69 227 TYR A CA 1
ATOM 1853 C C . TYR A 1 227 ? 12.141 0.693 -7.287 1.00 83.69 227 TYR A C 1
ATOM 1855 O O . TYR A 1 227 ? 12.946 1.202 -8.060 1.00 83.69 227 TYR A O 1
ATOM 1863 N N . ASN A 1 228 ? 11.976 -0.622 -7.190 1.00 85.06 228 ASN A N 1
ATOM 1864 C CA . ASN A 1 228 ? 12.731 -1.600 -7.963 1.00 85.06 228 ASN A CA 1
ATOM 1865 C C . ASN A 1 228 ? 12.015 -2.014 -9.257 1.00 85.06 228 ASN A C 1
ATOM 1867 O O . ASN A 1 228 ? 12.585 -2.736 -10.074 1.00 85.06 228 ASN A O 1
ATOM 1871 N N . VAL A 1 229 ? 10.760 -1.595 -9.452 1.00 90.19 229 VAL A N 1
ATOM 1872 C CA . VAL A 1 229 ? 9.981 -1.936 -10.644 1.00 90.19 229 VAL A CA 1
ATOM 1873 C C . VAL A 1 229 ? 10.395 -1.032 -11.807 1.00 90.19 229 VAL A C 1
ATOM 1875 O O . VAL A 1 229 ? 10.270 0.189 -11.698 1.00 90.19 229 VAL A O 1
ATOM 1878 N N . PRO A 1 230 ? 10.812 -1.601 -12.956 1.00 89.38 230 PRO A N 1
ATOM 1879 C CA . PRO A 1 230 ? 11.134 -0.814 -14.137 1.00 89.38 230 PRO A CA 1
ATOM 1880 C C . PRO A 1 230 ? 9.968 0.080 -14.547 1.00 89.38 230 PRO A C 1
ATOM 1882 O O . PRO A 1 230 ? 8.805 -0.333 -14.505 1.00 89.38 230 PRO A O 1
ATOM 1885 N N . GLU A 1 231 ? 10.276 1.288 -15.016 1.00 87.06 231 GLU A N 1
ATOM 1886 C CA . GLU A 1 231 ? 9.264 2.304 -15.296 1.00 87.06 231 GLU A CA 1
ATOM 1887 C C . GLU A 1 231 ? 8.162 1.805 -16.260 1.00 87.06 231 GLU A C 1
ATOM 1889 O O . GLU A 1 231 ? 6.965 2.049 -16.045 1.00 87.06 231 GLU A O 1
ATOM 1894 N N . ALA A 1 232 ? 8.565 1.042 -17.280 1.00 88.31 232 ALA A N 1
ATOM 1895 C CA . ALA A 1 232 ? 7.683 0.429 -18.272 1.00 88.31 232 ALA A CA 1
ATOM 1896 C C . ALA A 1 232 ? 6.712 -0.612 -17.675 1.00 88.31 232 ALA A C 1
ATOM 1898 O O . ALA A 1 232 ? 5.637 -0.858 -18.224 1.00 88.31 232 ALA A O 1
ATOM 1899 N N . VAL A 1 233 ? 7.063 -1.212 -16.535 1.00 93.69 233 VAL A N 1
ATOM 1900 C CA . VAL A 1 233 ? 6.302 -2.283 -15.873 1.00 93.69 233 VAL A CA 1
ATOM 1901 C C . VAL A 1 233 ? 5.483 -1.757 -14.690 1.00 93.69 233 VAL A C 1
ATOM 1903 O O . VAL A 1 233 ? 4.508 -2.392 -14.288 1.00 93.69 233 VAL A O 1
ATOM 1906 N N . LEU A 1 234 ? 5.782 -0.559 -14.181 1.00 92.81 234 LEU A N 1
ATOM 1907 C CA . LEU A 1 234 ? 5.138 0.019 -12.996 1.00 92.81 234 LEU A CA 1
ATOM 1908 C C . LEU A 1 234 ? 3.604 0.103 -13.107 1.00 92.81 234 LEU A C 1
ATOM 1910 O O . LEU A 1 234 ? 2.875 -0.189 -12.158 1.00 92.81 234 LEU A O 1
ATOM 1914 N N . GLY A 1 235 ? 3.085 0.420 -14.295 1.00 94.94 235 GLY A N 1
ATOM 1915 C CA . GLY A 1 235 ? 1.638 0.423 -14.529 1.00 94.94 235 GLY A CA 1
ATOM 1916 C C . GLY A 1 235 ? 1.002 -0.968 -14.476 1.00 94.94 235 GLY A C 1
ATOM 1917 O O . GLY A 1 235 ? -0.128 -1.111 -14.002 1.00 94.94 235 GLY A O 1
ATOM 1918 N N . MET A 1 236 ? 1.723 -2.001 -14.924 1.00 96.44 236 MET A N 1
ATOM 1919 C CA . MET A 1 236 ? 1.287 -3.395 -14.806 1.00 96.44 236 MET A CA 1
ATOM 1920 C C . MET A 1 236 ? 1.327 -3.851 -13.349 1.00 96.44 236 MET A C 1
ATOM 1922 O O . MET A 1 236 ? 0.367 -4.467 -12.890 1.00 96.44 236 MET A O 1
ATOM 1926 N N . TYR A 1 237 ? 2.366 -3.459 -12.610 1.00 97.31 237 TYR A N 1
ATOM 1927 C CA . TYR A 1 237 ? 2.499 -3.714 -11.180 1.00 97.31 237 TYR A CA 1
ATOM 1928 C C . TYR A 1 237 ? 1.300 -3.183 -10.383 1.00 97.31 237 TYR A C 1
ATOM 1930 O O . TYR A 1 237 ? 0.583 -3.964 -9.755 1.00 97.31 237 TYR A O 1
ATOM 1938 N N . PHE A 1 238 ? 0.997 -1.881 -10.482 1.00 97.19 238 PHE A N 1
ATOM 1939 C CA . PHE A 1 238 ? -0.122 -1.297 -9.733 1.00 97.19 238 PHE A CA 1
ATOM 1940 C C . PHE A 1 238 ? -1.481 -1.867 -10.149 1.00 97.19 238 PHE A C 1
ATOM 1942 O O . PHE A 1 238 ? -2.371 -2.054 -9.317 1.00 97.19 238 PHE A O 1
ATOM 1949 N N . ARG A 1 239 ? -1.653 -2.188 -11.436 1.00 97.69 239 ARG A N 1
ATOM 1950 C CA . ARG A 1 239 ? -2.865 -2.853 -11.926 1.00 97.69 239 ARG A CA 1
ATOM 1951 C C . ARG A 1 239 ? -3.020 -4.250 -11.328 1.00 97.69 239 ARG A C 1
ATOM 1953 O O . ARG A 1 239 ? -4.140 -4.608 -10.961 1.00 97.69 239 ARG A O 1
ATOM 1960 N N . HIS A 1 240 ? -1.931 -5.012 -11.245 1.00 97.62 240 HIS A N 1
ATOM 1961 C CA . HIS A 1 240 ? -1.914 -6.363 -10.691 1.00 97.62 240 HIS A CA 1
ATOM 1962 C C . HIS A 1 240 ? -2.255 -6.353 -9.205 1.00 97.62 240 HIS A C 1
ATOM 1964 O O . HIS A 1 240 ? -3.269 -6.933 -8.823 1.00 97.62 240 HIS A O 1
ATOM 1970 N N . ILE A 1 241 ? -1.511 -5.601 -8.385 1.00 97.44 241 ILE A N 1
ATOM 1971 C CA . ILE A 1 241 ? -1.759 -5.557 -6.934 1.00 97.44 241 ILE A CA 1
ATOM 1972 C C . ILE A 1 241 ? -3.146 -4.999 -6.603 1.00 97.44 241 ILE A C 1
ATOM 1974 O O . ILE A 1 241 ? -3.787 -5.466 -5.667 1.00 97.44 241 ILE A O 1
ATOM 1978 N N . SER A 1 242 ? -3.657 -4.044 -7.392 1.00 97.94 242 SER A N 1
ATOM 1979 C CA . SER A 1 242 ? -5.011 -3.512 -7.213 1.00 97.94 242 SER A CA 1
ATOM 1980 C C . SER A 1 242 ? -6.065 -4.594 -7.417 1.00 97.94 242 SER A C 1
ATOM 1982 O O . SER A 1 242 ? -6.980 -4.697 -6.604 1.00 97.94 242 SER A O 1
ATOM 1984 N N . ARG A 1 243 ? -5.944 -5.412 -8.469 1.00 97.88 243 ARG A N 1
ATOM 1985 C CA . ARG A 1 243 ? -6.866 -6.530 -8.722 1.00 97.88 243 ARG A CA 1
ATOM 1986 C C . ARG A 1 243 ? -6.737 -7.598 -7.643 1.00 97.88 243 ARG A C 1
ATOM 1988 O O . ARG A 1 243 ? -7.739 -7.977 -7.048 1.00 97.88 243 ARG A O 1
ATOM 1995 N N . LEU A 1 244 ? -5.507 -8.015 -7.362 1.00 97.06 244 LEU A N 1
ATOM 1996 C CA . LEU A 1 244 ? -5.182 -9.051 -6.391 1.00 97.06 244 LEU A CA 1
ATOM 1997 C C . LEU A 1 244 ? -5.726 -8.718 -4.995 1.00 97.06 244 LEU A C 1
ATOM 1999 O O . LEU A 1 244 ? -6.490 -9.490 -4.421 1.00 97.06 244 LEU A O 1
ATOM 2003 N N . LEU A 1 245 ? -5.414 -7.530 -4.472 1.00 97.44 245 LEU A N 1
ATOM 2004 C CA . LEU A 1 245 ? -5.865 -7.114 -3.144 1.00 97.44 245 LEU A CA 1
ATOM 2005 C C . LEU A 1 245 ? -7.363 -6.820 -3.098 1.00 97.44 245 LEU A C 1
ATOM 2007 O O . LEU A 1 245 ? -7.978 -7.010 -2.056 1.00 97.44 245 LEU A O 1
ATOM 2011 N N . SER A 1 246 ? -7.975 -6.401 -4.206 1.00 97.00 246 SER A N 1
ATOM 2012 C CA . SER A 1 246 ? -9.434 -6.235 -4.254 1.00 97.00 246 SER A CA 1
ATOM 2013 C C . SER A 1 246 ? -10.168 -7.574 -4.135 1.00 97.00 246 SER A C 1
ATOM 2015 O O . SER A 1 246 ? -11.255 -7.608 -3.567 1.00 97.00 246 SER A O 1
ATOM 2017 N N . ILE A 1 247 ? -9.569 -8.662 -4.633 1.00 96.50 247 ILE A N 1
ATOM 2018 C CA . ILE A 1 247 ? -10.104 -10.025 -4.509 1.00 96.50 247 ILE A CA 1
ATOM 2019 C C . ILE A 1 247 ? -9.846 -10.577 -3.104 1.00 96.50 247 ILE A C 1
ATOM 2021 O O . ILE A 1 247 ? -10.777 -11.010 -2.434 1.00 96.50 247 ILE A O 1
ATOM 2025 N N . ILE A 1 248 ? -8.592 -10.546 -2.641 1.00 95.25 248 ILE A N 1
ATOM 2026 C CA . ILE A 1 248 ? -8.190 -11.194 -1.379 1.00 95.25 248 ILE A CA 1
ATOM 2027 C C . ILE A 1 248 ? -8.649 -10.386 -0.156 1.00 95.25 248 ILE A C 1
ATOM 2029 O O . ILE A 1 248 ? -9.006 -10.950 0.874 1.00 95.25 248 ILE A O 1
ATOM 2033 N N . ARG A 1 249 ? -8.617 -9.055 -0.253 1.00 94.25 249 ARG A N 1
ATOM 2034 C CA . ARG A 1 249 ? -8.761 -8.111 0.869 1.00 94.25 249 ARG A CA 1
ATOM 2035 C C . ARG A 1 249 ? -9.800 -7.034 0.565 1.00 94.25 249 ARG A C 1
ATOM 2037 O O . ARG A 1 249 ? -9.626 -5.859 0.897 1.00 94.25 249 ARG A O 1
ATOM 2044 N N . GLY A 1 250 ? -10.888 -7.436 -0.094 1.00 92.56 250 GLY A N 1
ATOM 2045 C CA . GLY A 1 250 ? -11.986 -6.551 -0.468 1.00 92.56 250 GLY A CA 1
ATOM 2046 C C . GLY A 1 250 ? -12.482 -5.717 0.716 1.00 92.56 250 GLY A C 1
ATOM 2047 O O . GLY A 1 250 ? -12.914 -6.242 1.738 1.00 92.56 250 GLY A O 1
ATOM 2048 N N . GLY A 1 251 ? -12.404 -4.392 0.581 1.00 92.12 251 GLY A N 1
ATOM 2049 C CA . GLY A 1 251 ? -12.854 -3.445 1.602 1.00 92.12 251 GLY A CA 1
ATOM 2050 C C . GLY A 1 251 ? -11.820 -3.072 2.670 1.00 92.12 251 GLY A C 1
ATOM 2051 O O . GLY A 1 251 ? -12.063 -2.096 3.384 1.00 92.12 251 GLY A O 1
ATOM 2052 N N . GLU A 1 252 ? -10.675 -3.757 2.754 1.00 95.50 252 GLU A N 1
ATOM 2053 C CA . GLU A 1 252 ? -9.577 -3.376 3.653 1.00 95.50 252 GLU A CA 1
ATOM 2054 C C . GLU A 1 252 ? -8.838 -2.117 3.151 1.00 95.50 252 GLU A C 1
ATOM 2056 O O . GLU A 1 252 ? -8.776 -1.879 1.937 1.00 95.50 252 GLU A O 1
ATOM 2061 N N . PRO A 1 253 ? -8.218 -1.323 4.051 1.00 97.00 253 PRO A N 1
ATOM 2062 C CA . PRO A 1 253 ? -7.466 -0.131 3.657 1.00 97.00 253 PRO A CA 1
ATOM 2063 C C . PRO A 1 253 ? -6.356 -0.429 2.642 1.00 97.00 253 PRO A C 1
ATOM 2065 O O . PRO A 1 253 ? -6.192 0.314 1.680 1.00 97.00 253 PRO A O 1
ATOM 2068 N N . ILE A 1 254 ? -5.656 -1.562 2.786 1.00 97.00 254 ILE A N 1
ATOM 2069 C CA . ILE A 1 254 ? -4.576 -1.967 1.874 1.00 97.00 254 ILE A CA 1
ATOM 2070 C C . ILE A 1 254 ? -5.069 -2.134 0.423 1.00 97.00 254 ILE A C 1
ATOM 2072 O O . ILE A 1 254 ? -4.409 -1.692 -0.516 1.00 97.00 254 ILE A O 1
ATOM 2076 N N . ALA A 1 255 ? -6.264 -2.696 0.217 1.00 97.62 255 ALA A N 1
ATOM 2077 C CA . ALA A 1 255 ? -6.845 -2.852 -1.115 1.00 97.62 255 ALA A CA 1
ATOM 2078 C C . ALA A 1 255 ? -7.250 -1.499 -1.714 1.00 97.62 255 ALA A C 1
ATOM 2080 O O . ALA A 1 255 ? -7.014 -1.239 -2.896 1.00 97.62 255 ALA A O 1
ATOM 2081 N N . ARG A 1 256 ? -7.800 -0.600 -0.887 1.00 97.56 256 ARG A N 1
ATOM 2082 C CA . ARG A 1 256 ? -8.147 0.768 -1.299 1.00 97.56 256 ARG A CA 1
ATOM 2083 C C . ARG A 1 256 ? -6.908 1.564 -1.701 1.00 97.56 256 ARG A C 1
ATOM 2085 O O . ARG A 1 256 ? -6.916 2.190 -2.757 1.00 97.56 256 ARG A O 1
ATOM 2092 N N . MET A 1 257 ? -5.823 1.475 -0.929 1.00 97.75 257 MET A N 1
ATOM 2093 C CA . MET A 1 257 ? -4.536 2.092 -1.275 1.00 97.75 257 MET A CA 1
ATOM 2094 C C . MET A 1 257 ? -4.047 1.630 -2.651 1.00 97.75 257 MET A C 1
ATOM 2096 O O . MET A 1 257 ? -3.676 2.458 -3.480 1.00 97.75 257 MET A O 1
ATOM 2100 N N . ALA A 1 258 ? -4.119 0.328 -2.937 1.00 97.69 258 ALA A N 1
ATOM 2101 C CA . ALA A 1 258 ? -3.716 -0.217 -4.230 1.00 97.69 258 ALA A CA 1
ATOM 2102 C C . ALA A 1 258 ? -4.558 0.329 -5.400 1.00 97.69 258 ALA A C 1
ATOM 2104 O O . ALA A 1 258 ? -4.015 0.653 -6.458 1.00 97.69 258 ALA A O 1
ATOM 2105 N N . VAL A 1 259 ? -5.876 0.473 -5.215 1.00 97.69 259 VAL A N 1
ATOM 2106 C CA . VAL A 1 259 ? -6.772 1.088 -6.211 1.00 97.69 259 VAL A CA 1
ATOM 2107 C C . VAL A 1 259 ? -6.407 2.556 -6.456 1.00 97.69 259 VAL A C 1
ATOM 2109 O O . VAL A 1 259 ? -6.334 2.981 -7.612 1.00 97.69 259 VAL A O 1
ATOM 2112 N N . LEU A 1 260 ? -6.136 3.317 -5.395 1.00 97.00 260 LEU A N 1
ATOM 2113 C CA . LEU A 1 260 ? -5.763 4.731 -5.482 1.00 97.00 260 LEU A CA 1
ATOM 2114 C C . LEU A 1 260 ? -4.397 4.918 -6.153 1.00 97.00 260 LEU A C 1
ATOM 2116 O O . LEU A 1 260 ? -4.267 5.761 -7.034 1.00 97.00 260 LEU A O 1
ATOM 2120 N N . LEU A 1 261 ? -3.400 4.092 -5.826 1.00 96.19 261 LEU A N 1
ATOM 2121 C CA . LEU A 1 261 ? -2.078 4.135 -6.463 1.00 96.19 261 LEU A CA 1
ATOM 2122 C C . LEU A 1 261 ? -2.137 3.758 -7.948 1.00 96.19 261 LEU A C 1
ATOM 2124 O O . LEU A 1 261 ? -1.540 4.439 -8.780 1.00 96.19 261 LEU A O 1
ATOM 2128 N N . LYS A 1 262 ? -2.928 2.741 -8.317 1.00 96.94 262 LYS A N 1
ATOM 2129 C CA . LYS A 1 262 ? -3.218 2.424 -9.726 1.00 96.94 262 LYS A CA 1
ATOM 2130 C C . LYS A 1 262 ? -3.821 3.626 -10.452 1.00 96.94 262 LYS A C 1
ATOM 2132 O O . LYS A 1 262 ? -3.445 3.912 -11.593 1.00 96.94 262 LYS A O 1
ATOM 2137 N N . ARG A 1 263 ? -4.770 4.308 -9.809 1.00 95.75 263 ARG A N 1
ATOM 2138 C CA . ARG A 1 263 ? -5.428 5.488 -10.366 1.00 95.75 263 ARG A CA 1
ATOM 2139 C C . ARG A 1 263 ? -4.442 6.641 -10.541 1.00 95.75 263 ARG A C 1
ATOM 2141 O O . ARG A 1 263 ? -4.339 7.157 -11.647 1.00 95.75 263 ARG A O 1
ATOM 2148 N N . LEU A 1 264 ? -3.652 6.966 -9.517 1.00 94.38 264 LEU A N 1
ATOM 2149 C CA . LEU A 1 264 ? -2.602 7.991 -9.579 1.00 94.38 264 LEU A CA 1
ATOM 2150 C C . LEU A 1 264 ? -1.580 7.699 -10.675 1.00 94.38 264 LEU A C 1
ATOM 2152 O O . LEU A 1 264 ? -1.253 8.586 -11.453 1.00 94.38 264 LEU A O 1
ATOM 2156 N N . ASN A 1 265 ? -1.138 6.448 -10.803 1.00 94.06 265 ASN A N 1
ATOM 2157 C CA . ASN A 1 265 ? -0.227 6.051 -11.871 1.00 94.06 265 ASN A CA 1
ATOM 2158 C C . ASN A 1 265 ? -0.823 6.264 -13.278 1.00 94.06 265 ASN A C 1
ATOM 2160 O O . ASN A 1 265 ? -0.077 6.507 -14.223 1.00 94.06 265 ASN A O 1
ATOM 2164 N N . SER A 1 266 ? -2.148 6.153 -13.423 1.00 92.94 266 SER A N 1
ATOM 2165 C CA . SER A 1 266 ? -2.841 6.280 -14.714 1.00 92.94 266 SER A CA 1
ATOM 2166 C C . SER A 1 266 ? -3.241 7.725 -15.041 1.00 92.94 266 SER A C 1
ATOM 2168 O O . SER A 1 266 ? -3.163 8.125 -16.194 1.00 92.94 266 SER A O 1
ATOM 2170 N N . GLU A 1 267 ? -3.676 8.498 -14.042 1.00 91.75 267 GLU A N 1
ATOM 2171 C CA . GLU A 1 267 ? -4.230 9.852 -14.216 1.00 91.75 267 GLU A CA 1
ATOM 2172 C C . GLU A 1 267 ? -3.196 10.961 -13.969 1.00 91.75 267 GLU A C 1
ATOM 2174 O O . GLU A 1 267 ? -3.289 12.034 -14.558 1.00 91.75 267 GLU A O 1
ATOM 2179 N N . ALA A 1 268 ? -2.217 10.734 -13.089 1.00 89.00 268 ALA A N 1
ATOM 2180 C CA . ALA A 1 268 ? -1.298 11.768 -12.620 1.00 89.00 268 ALA A CA 1
ATOM 2181 C C . ALA A 1 268 ? 0.064 11.179 -12.219 1.00 89.00 268 ALA A C 1
ATOM 2183 O O . ALA A 1 268 ? 0.500 11.301 -11.073 1.00 89.00 268 ALA A O 1
ATOM 2184 N N . ARG A 1 269 ? 0.758 10.549 -13.176 1.00 85.69 269 ARG A N 1
ATOM 2185 C CA . ARG A 1 269 ? 2.026 9.831 -12.943 1.00 85.69 269 ARG A CA 1
ATOM 2186 C C . ARG A 1 269 ? 3.081 10.670 -12.213 1.00 85.69 269 ARG A C 1
ATOM 2188 O O . ARG A 1 269 ? 3.706 10.175 -11.285 1.00 85.69 269 ARG A O 1
ATOM 2195 N N . PHE A 1 270 ? 3.228 11.950 -12.555 1.00 83.62 270 PHE A N 1
ATOM 2196 C CA . PHE A 1 270 ? 4.162 12.854 -11.864 1.00 83.62 270 PHE A CA 1
ATOM 2197 C C . PHE A 1 270 ? 3.847 13.022 -10.370 1.00 83.62 270 PHE A C 1
ATOM 2199 O O . PHE A 1 270 ? 4.747 13.189 -9.552 1.00 83.62 270 PHE A O 1
ATOM 2206 N N . GLN A 1 271 ? 2.570 12.943 -9.991 1.00 87.88 271 GLN A N 1
ATOM 2207 C CA . GLN A 1 271 ? 2.150 13.060 -8.597 1.00 87.88 271 GLN A CA 1
ATOM 2208 C C . GLN A 1 271 ? 2.280 11.745 -7.827 1.00 87.88 271 GLN A C 1
ATOM 2210 O O . GLN A 1 271 ? 2.281 11.779 -6.600 1.00 87.88 271 GLN A O 1
ATOM 2215 N N . LEU A 1 272 ? 2.424 10.603 -8.510 1.00 89.25 272 LEU A N 1
ATOM 2216 C CA . LEU A 1 272 ? 2.581 9.295 -7.875 1.00 89.25 272 LEU A CA 1
ATOM 2217 C C . LEU A 1 272 ? 3.810 9.264 -6.965 1.00 89.25 272 LEU A C 1
ATOM 2219 O O . LEU A 1 272 ? 3.678 8.970 -5.784 1.00 89.25 272 LEU A O 1
ATOM 2223 N N . PHE A 1 273 ? 4.988 9.614 -7.484 1.00 84.50 273 PHE A N 1
ATOM 2224 C CA . PHE A 1 273 ? 6.227 9.574 -6.701 1.00 84.50 273 PHE A CA 1
ATOM 2225 C C . PHE A 1 273 ? 6.233 10.608 -5.572 1.00 84.50 273 PHE A C 1
ATOM 2227 O O . PHE A 1 273 ? 6.660 10.308 -4.460 1.00 84.50 273 PHE A O 1
ATOM 2234 N N . SER A 1 274 ? 5.657 11.792 -5.806 1.00 85.94 274 SER A N 1
ATOM 2235 C CA . SER A 1 274 ? 5.438 12.783 -4.745 1.00 85.94 274 SER A CA 1
ATOM 2236 C C . SER A 1 274 ? 4.487 12.266 -3.656 1.00 85.94 274 SER A C 1
ATOM 2238 O O . SER A 1 274 ? 4.702 12.516 -2.468 1.00 85.94 274 SER A O 1
ATOM 2240 N N . ALA A 1 275 ? 3.433 11.538 -4.033 1.00 89.50 275 ALA A N 1
ATOM 2241 C CA . ALA A 1 275 ? 2.514 10.916 -3.088 1.00 89.50 275 ALA A CA 1
ATOM 2242 C C . ALA A 1 275 ? 3.197 9.789 -2.302 1.00 89.50 275 ALA A C 1
ATOM 2244 O O . ALA A 1 275 ? 3.063 9.768 -1.083 1.00 89.50 275 ALA A O 1
ATOM 2245 N N . LEU A 1 276 ? 3.974 8.921 -2.960 1.00 88.50 276 LEU A N 1
ATOM 2246 C CA . LEU A 1 276 ? 4.759 7.866 -2.310 1.00 88.50 276 LEU A CA 1
ATOM 2247 C C . LEU A 1 276 ? 5.769 8.449 -1.311 1.00 88.50 276 LEU A C 1
ATOM 2249 O O . LEU A 1 276 ? 5.801 8.023 -0.161 1.00 88.50 276 LEU A O 1
ATOM 2253 N N . GLY A 1 277 ? 6.511 9.493 -1.694 1.00 83.81 277 GLY A N 1
ATOM 2254 C CA . GLY A 1 277 ? 7.422 10.190 -0.781 1.00 83.81 277 GLY A CA 1
ATOM 2255 C C . GLY A 1 277 ? 6.704 10.766 0.446 1.00 83.81 277 GLY A C 1
ATOM 2256 O O . GLY A 1 277 ? 7.147 10.572 1.573 1.00 83.81 277 GLY A O 1
ATOM 2257 N N . ARG A 1 278 ? 5.537 11.400 0.258 1.00 87.62 278 ARG A N 1
ATOM 2258 C CA . ARG A 1 278 ? 4.720 11.896 1.382 1.00 87.62 278 ARG A CA 1
ATOM 2259 C C . ARG A 1 278 ? 4.136 10.781 2.247 1.00 87.62 278 ARG A C 1
ATOM 2261 O O . ARG A 1 278 ? 3.966 10.976 3.446 1.00 87.62 278 ARG A O 1
ATOM 2268 N N . MET A 1 279 ? 3.823 9.624 1.669 1.00 89.56 279 MET A N 1
ATOM 2269 C CA . MET A 1 279 ? 3.372 8.466 2.440 1.00 89.56 279 MET A CA 1
ATOM 2270 C C . MET A 1 279 ? 4.456 7.977 3.409 1.00 89.56 279 MET A C 1
ATOM 2272 O O . MET A 1 279 ? 4.104 7.611 4.526 1.00 89.56 279 MET A O 1
ATOM 2276 N N . HIS A 1 280 ? 5.739 8.026 3.034 1.00 83.44 280 HIS A N 1
ATOM 2277 C CA . HIS A 1 280 ? 6.843 7.710 3.951 1.00 83.44 280 HIS A CA 1
ATOM 2278 C C . HIS A 1 280 ? 6.937 8.690 5.127 1.00 83.44 280 HIS A C 1
ATOM 2280 O O . HIS A 1 280 ? 7.139 8.265 6.263 1.00 83.44 280 HIS A O 1
ATOM 2286 N N . ASP A 1 281 ? 6.755 9.991 4.878 1.00 83.44 281 ASP A N 1
ATOM 2287 C CA . ASP A 1 281 ? 6.733 10.993 5.953 1.00 83.44 281 ASP A CA 1
ATOM 2288 C C . ASP A 1 281 ? 5.587 10.712 6.939 1.00 83.44 281 ASP A C 1
ATOM 2290 O O . ASP A 1 281 ? 5.786 10.682 8.152 1.00 83.44 281 ASP A O 1
ATOM 2294 N N . ILE A 1 282 ? 4.391 10.434 6.410 1.00 88.69 282 ILE A N 1
ATOM 2295 C CA . ILE A 1 282 ? 3.211 10.108 7.219 1.00 88.69 282 ILE A CA 1
ATOM 2296 C C . ILE A 1 282 ? 3.426 8.811 7.998 1.00 88.69 282 ILE A C 1
ATOM 2298 O O . ILE A 1 282 ? 3.059 8.733 9.164 1.00 88.69 282 ILE A O 1
ATOM 2302 N N . GLU A 1 283 ? 4.012 7.788 7.381 1.00 88.00 283 GLU A N 1
ATOM 2303 C CA . GLU A 1 283 ? 4.341 6.539 8.064 1.00 88.00 283 GLU A CA 1
ATOM 2304 C C . GLU A 1 283 ? 5.290 6.779 9.247 1.00 88.00 283 GLU A C 1
ATOM 2306 O O . GLU A 1 283 ? 5.037 6.268 10.339 1.00 88.00 283 GLU A O 1
ATOM 2311 N N . ALA A 1 284 ? 6.334 7.593 9.061 1.00 82.00 284 ALA A N 1
ATOM 2312 C CA . ALA A 1 284 ? 7.251 7.959 10.137 1.00 82.00 284 ALA A CA 1
ATOM 2313 C C . ALA A 1 284 ? 6.525 8.676 11.286 1.00 82.00 284 ALA A C 1
ATOM 2315 O O . ALA A 1 284 ? 6.723 8.320 12.448 1.00 82.00 284 ALA A O 1
ATOM 2316 N N . ASP A 1 285 ? 5.654 9.636 10.969 1.00 85.12 285 ASP A N 1
ATOM 2317 C CA . ASP A 1 285 ? 4.871 10.370 11.969 1.00 85.12 285 ASP A CA 1
ATOM 2318 C C . ASP A 1 285 ? 3.888 9.450 12.717 1.00 85.12 285 ASP A C 1
ATOM 2320 O O . ASP A 1 285 ? 3.706 9.565 13.929 1.00 85.12 285 ASP A O 1
ATOM 2324 N N . LEU A 1 286 ? 3.274 8.486 12.026 1.00 86.50 286 LEU A N 1
ATOM 2325 C CA . LEU A 1 286 ? 2.376 7.509 12.648 1.00 86.50 286 LEU A CA 1
ATOM 2326 C C . LEU A 1 286 ? 3.124 6.535 13.562 1.00 86.50 286 LEU A C 1
ATOM 2328 O O . LEU A 1 286 ? 2.575 6.101 14.577 1.00 86.50 286 LEU A O 1
ATOM 2332 N N . TYR A 1 287 ? 4.369 6.191 13.239 1.00 81.88 287 TYR A N 1
ATOM 2333 C CA . TYR A 1 287 ? 5.225 5.424 14.141 1.00 81.88 287 TYR A CA 1
ATOM 2334 C C . TYR A 1 287 ? 5.663 6.241 15.356 1.00 81.88 287 TYR A C 1
ATOM 2336 O O . TYR A 1 287 ? 5.617 5.702 16.462 1.00 81.88 287 TYR A O 1
ATOM 2344 N N . ASP A 1 288 ? 5.959 7.534 15.187 1.00 75.44 288 ASP A N 1
ATOM 2345 C CA . ASP A 1 288 ? 6.202 8.452 16.308 1.00 75.44 288 ASP A CA 1
ATOM 2346 C C . ASP A 1 288 ? 4.971 8.480 17.252 1.00 75.44 288 ASP A C 1
ATOM 2348 O O . ASP A 1 288 ? 5.117 8.338 18.468 1.00 75.44 288 ASP A O 1
ATOM 2352 N N . GLU A 1 289 ? 3.748 8.561 16.703 1.00 82.31 289 GLU A N 1
ATOM 2353 C CA . GLU A 1 289 ? 2.491 8.558 17.477 1.00 82.31 289 GLU A CA 1
ATOM 2354 C C . GLU A 1 289 ? 2.191 7.215 18.178 1.00 82.31 289 GLU A C 1
ATOM 2356 O O . GLU A 1 289 ? 1.581 7.209 19.249 1.00 82.31 289 GLU A O 1
ATOM 2361 N N . THR A 1 290 ? 2.565 6.075 17.584 1.00 79.81 290 THR A N 1
ATOM 2362 C CA . THR A 1 290 ? 2.143 4.739 18.062 1.00 79.81 290 THR A CA 1
ATOM 2363 C C . THR A 1 290 ? 3.195 3.982 18.872 1.00 79.81 290 THR A C 1
ATOM 2365 O O . THR A 1 290 ? 2.821 3.130 19.679 1.00 79.81 290 THR A O 1
ATOM 2368 N N . ARG A 1 291 ? 4.493 4.261 18.684 1.00 74.62 291 ARG A N 1
ATOM 2369 C CA . ARG A 1 291 ? 5.606 3.542 19.341 1.00 74.62 291 ARG A CA 1
ATOM 2370 C C . ARG A 1 291 ? 6.472 4.413 20.261 1.00 74.62 291 ARG A C 1
ATOM 2372 O O . ARG A 1 291 ? 7.196 3.861 21.085 1.00 74.62 291 ARG A O 1
ATOM 2379 N N . GLY A 1 292 ? 6.360 5.742 20.186 1.00 69.31 292 GLY A N 1
ATOM 2380 C CA . GLY A 1 292 ? 7.122 6.683 21.019 1.00 69.31 292 GLY A CA 1
ATOM 2381 C C . GLY A 1 292 ? 8.476 7.110 20.425 1.00 69.31 292 GLY A C 1
ATOM 2382 O O . GLY A 1 292 ? 8.900 6.636 19.376 1.00 69.31 292 GLY A O 1
ATOM 2383 N N . GLU A 1 293 ? 9.163 8.045 21.097 1.00 57.19 293 GLU A N 1
ATOM 2384 C CA . GLU A 1 293 ? 10.257 8.857 20.519 1.00 57.19 293 GLU A CA 1
ATOM 2385 C C . GLU A 1 293 ? 11.597 8.138 20.247 1.00 57.19 293 GLU A C 1
ATOM 2387 O O . GLU A 1 293 ? 12.420 8.668 19.490 1.00 57.19 293 GLU A O 1
ATOM 2392 N N . VAL A 1 294 ? 11.837 6.964 20.845 1.00 57.84 294 VAL A N 1
ATOM 2393 C CA . VAL A 1 294 ? 13.163 6.307 20.899 1.00 57.84 294 VAL A CA 1
ATOM 2394 C C . VAL A 1 294 ? 13.155 4.944 20.198 1.00 57.84 294 VAL A C 1
ATOM 2396 O O . VAL A 1 294 ? 13.564 3.932 20.759 1.00 57.84 294 VAL A O 1
ATOM 2399 N N . ASP A 1 295 ? 12.678 4.900 18.956 1.00 63.94 295 ASP A N 1
ATOM 2400 C CA . ASP A 1 295 ? 12.728 3.684 18.140 1.00 63.94 295 ASP A CA 1
ATOM 2401 C C . ASP A 1 295 ? 13.757 3.849 17.007 1.00 63.94 295 ASP A C 1
ATOM 2403 O O . ASP A 1 295 ? 13.642 4.756 16.187 1.00 63.94 295 ASP A O 1
ATOM 2407 N N . TRP A 1 296 ? 14.772 2.975 16.923 1.00 63.75 296 TRP A N 1
ATOM 2408 C CA . TRP A 1 296 ? 15.739 2.940 15.803 1.00 63.75 296 TRP A CA 1
ATOM 2409 C C . TRP A 1 296 ? 15.029 2.870 14.443 1.00 63.75 296 TRP A C 1
ATOM 2411 O O . TRP A 1 296 ? 15.473 3.444 13.450 1.00 63.75 296 TRP A O 1
ATOM 2421 N N . LYS A 1 297 ? 13.857 2.241 14.435 1.00 65.25 297 LYS A N 1
ATOM 2422 C CA . LYS A 1 297 ? 12.964 2.141 13.287 1.00 65.25 297 LYS A CA 1
ATOM 2423 C C . LYS A 1 297 ? 12.506 3.504 12.755 1.00 65.25 297 LYS A C 1
ATOM 2425 O O . LYS A 1 297 ? 12.351 3.664 11.551 1.00 65.25 297 LYS A O 1
ATOM 2430 N N . ARG A 1 298 ? 12.359 4.513 13.621 1.00 66.50 298 ARG A N 1
ATOM 2431 C CA . ARG A 1 298 ? 12.082 5.907 13.231 1.00 66.50 298 ARG A CA 1
ATOM 2432 C C . ARG A 1 298 ? 13.178 6.465 12.335 1.00 66.50 298 ARG A C 1
ATOM 2434 O O . ARG A 1 298 ? 12.889 7.125 11.340 1.00 66.50 298 ARG A O 1
ATOM 2441 N N . LEU A 1 299 ? 14.436 6.235 12.717 1.00 64.12 299 LEU A N 1
ATOM 2442 C CA . LEU A 1 299 ? 15.587 6.716 11.960 1.00 64.12 299 LEU A CA 1
ATOM 2443 C C . LEU A 1 299 ? 15.635 6.045 10.589 1.00 64.12 299 LEU A C 1
ATOM 2445 O O . LEU A 1 299 ? 15.892 6.743 9.619 1.00 64.12 299 LEU A O 1
ATOM 2449 N N . GLU A 1 300 ? 15.316 4.751 10.502 1.00 67.69 300 GLU A N 1
ATOM 2450 C CA . GLU A 1 300 ? 15.243 4.002 9.239 1.00 67.69 300 GLU A CA 1
ATOM 2451 C C . GLU A 1 300 ? 14.156 4.567 8.307 1.00 67.69 300 GLU A C 1
ATOM 2453 O O . GLU A 1 300 ? 14.469 4.976 7.191 1.00 67.69 300 GLU A O 1
ATOM 2458 N N . VAL A 1 301 ? 12.910 4.729 8.779 1.00 66.56 301 VAL A N 1
ATOM 2459 C CA . VAL A 1 301 ? 11.825 5.280 7.937 1.00 66.56 301 VAL A CA 1
ATOM 2460 C C . VAL A 1 301 ? 12.095 6.729 7.530 1.00 66.56 301 VAL A C 1
ATOM 2462 O O . VAL A 1 301 ? 11.909 7.085 6.368 1.00 66.56 301 VAL A O 1
ATOM 2465 N N . ARG A 1 302 ? 12.569 7.578 8.451 1.00 69.44 302 ARG A N 1
ATOM 2466 C CA . ARG A 1 302 ? 12.897 8.976 8.123 1.00 69.44 302 ARG A CA 1
ATOM 2467 C C . ARG A 1 302 ? 14.086 9.085 7.172 1.00 69.44 302 ARG A C 1
ATOM 2469 O O . ARG A 1 302 ? 14.139 10.010 6.367 1.00 69.44 302 ARG A O 1
ATOM 2476 N N . PHE A 1 303 ? 15.046 8.174 7.272 1.00 68.19 303 PHE A N 1
ATOM 2477 C CA . PHE A 1 303 ? 16.178 8.115 6.360 1.00 68.19 303 PHE A CA 1
ATOM 2478 C C . PHE A 1 303 ? 15.734 7.700 4.952 1.00 68.19 303 PHE A C 1
ATOM 2480 O O . PHE A 1 303 ? 16.124 8.350 3.984 1.00 68.19 303 PHE A O 1
ATOM 2487 N N . GLU A 1 304 ? 14.853 6.706 4.832 1.00 66.62 304 GLU A N 1
ATOM 2488 C CA . GLU A 1 304 ? 14.257 6.329 3.546 1.00 66.62 304 GLU A CA 1
ATOM 2489 C C . GLU A 1 304 ? 13.414 7.462 2.942 1.00 66.62 304 GLU A C 1
ATOM 2491 O O . GLU A 1 304 ? 13.593 7.796 1.773 1.00 66.62 304 GLU A O 1
ATOM 2496 N N . ALA A 1 305 ? 12.575 8.134 3.738 1.00 65.25 305 ALA A N 1
ATOM 2497 C CA . ALA A 1 305 ? 11.798 9.291 3.284 1.00 65.25 305 ALA A CA 1
ATOM 2498 C C . ALA A 1 305 ? 12.693 10.399 2.697 1.00 65.25 305 ALA A C 1
ATOM 2500 O O . ALA A 1 305 ? 12.374 11.008 1.673 1.00 65.25 305 ALA A O 1
ATOM 2501 N N . LEU A 1 306 ? 13.844 10.643 3.332 1.00 67.38 306 LEU A N 1
ATOM 2502 C CA . LEU A 1 306 ? 14.822 11.620 2.866 1.00 67.38 306 LEU A CA 1
ATOM 2503 C C . LEU A 1 306 ? 15.538 11.188 1.583 1.00 67.38 306 LEU A C 1
ATOM 2505 O O . LEU A 1 306 ? 15.677 12.012 0.681 1.00 67.38 306 LEU A O 1
ATOM 2509 N N . LEU A 1 307 ? 15.963 9.924 1.478 1.00 65.44 307 LEU A N 1
ATOM 2510 C CA . LEU A 1 307 ? 16.553 9.391 0.244 1.00 65.44 307 LEU A CA 1
ATOM 2511 C C . LEU A 1 307 ? 15.592 9.553 -0.938 1.00 65.44 307 LEU A C 1
ATOM 2513 O O . LEU A 1 307 ? 15.995 9.957 -2.025 1.00 65.44 307 LEU A O 1
ATOM 2517 N N . LEU A 1 308 ? 14.307 9.296 -0.711 1.00 61.88 308 LEU A N 1
ATOM 2518 C CA . LEU A 1 308 ? 13.278 9.378 -1.741 1.00 61.88 308 LEU A CA 1
ATOM 2519 C C . LEU A 1 308 ? 12.970 10.802 -2.179 1.00 61.88 308 LEU A C 1
ATOM 2521 O O . LEU A 1 308 ? 12.765 11.046 -3.367 1.00 61.88 308 LEU A O 1
ATOM 2525 N N . ARG A 1 309 ? 12.969 11.751 -1.241 1.00 63.06 309 ARG A N 1
ATOM 2526 C CA . ARG A 1 309 ? 12.857 13.177 -1.559 1.00 63.06 309 ARG A CA 1
ATOM 2527 C C . ARG A 1 309 ? 14.008 13.641 -2.444 1.00 63.06 309 ARG A C 1
ATOM 2529 O O . ARG A 1 309 ? 13.747 14.307 -3.442 1.00 63.06 309 ARG A O 1
ATOM 2536 N N . GLU A 1 310 ? 15.234 13.228 -2.136 1.00 64.06 310 GLU A N 1
ATOM 2537 C CA . GLU A 1 310 ? 16.412 13.602 -2.921 1.00 64.06 310 GLU A CA 1
ATOM 2538 C C . GLU A 1 310 ? 16.381 12.979 -4.327 1.00 64.06 310 GLU A C 1
ATOM 2540 O O . GLU A 1 310 ? 16.565 13.687 -5.316 1.00 64.06 310 GLU A O 1
ATOM 2545 N N . LEU A 1 311 ? 16.028 11.691 -4.438 1.00 58.19 311 LEU A N 1
ATOM 2546 C CA . LEU A 1 311 ? 15.845 11.001 -5.726 1.00 58.19 311 LEU A CA 1
ATOM 2547 C C . LEU A 1 311 ? 14.730 11.622 -6.585 1.00 58.19 311 LEU A C 1
ATOM 2549 O O . LEU A 1 311 ? 14.813 11.608 -7.810 1.00 58.19 311 LEU A O 1
ATOM 2553 N N . CYS A 1 312 ? 13.698 12.192 -5.958 1.00 52.00 312 CYS A N 1
ATOM 2554 C CA . CYS A 1 312 ? 12.606 12.884 -6.647 1.00 52.00 312 CYS A CA 1
ATOM 2555 C C . CYS A 1 312 ? 12.869 14.388 -6.872 1.00 52.00 312 CYS A C 1
ATOM 2557 O O . CYS A 1 312 ? 11.974 15.088 -7.348 1.00 52.00 312 CYS A O 1
ATOM 2559 N N . GLY A 1 313 ? 14.044 14.914 -6.499 1.00 49.66 313 GLY A N 1
ATOM 2560 C CA . GLY A 1 313 ? 14.386 16.337 -6.637 1.00 49.66 313 GLY A CA 1
ATOM 2561 C C . GLY A 1 313 ? 13.606 17.281 -5.708 1.00 49.66 313 GLY A C 1
ATOM 2562 O O . GLY A 1 313 ? 13.489 18.477 -5.981 1.00 49.66 313 GLY A O 1
ATOM 2563 N N . VAL A 1 314 ? 13.043 16.767 -4.612 1.00 47.66 314 VAL A N 1
ATOM 2564 C CA . VAL A 1 314 ? 12.251 17.527 -3.636 1.00 47.66 314 VAL A CA 1
ATOM 2565 C C . VAL A 1 314 ? 13.142 17.925 -2.460 1.00 47.66 314 VAL A C 1
ATOM 2567 O O . VAL A 1 314 ? 13.547 17.079 -1.671 1.00 47.66 314 VAL A O 1
ATOM 2570 N N . LYS A 1 315 ? 13.411 19.227 -2.287 1.00 40.09 315 LYS A N 1
ATOM 2571 C CA . LYS A 1 315 ? 14.244 19.717 -1.172 1.00 40.09 315 LYS A CA 1
ATOM 2572 C C . LYS A 1 315 ? 13.663 19.301 0.196 1.00 40.09 315 LYS A C 1
ATOM 2574 O O . LYS A 1 315 ? 12.449 19.426 0.406 1.00 40.09 315 LYS A O 1
ATOM 2579 N N . PRO A 1 316 ? 14.494 18.844 1.151 1.00 42.06 316 PRO A N 1
ATOM 2580 C CA . PRO A 1 316 ? 14.031 18.490 2.488 1.00 42.06 316 PRO A CA 1
ATOM 2581 C C . PRO A 1 316 ? 13.449 19.710 3.214 1.00 42.06 316 PRO A C 1
ATOM 2583 O O . PRO A 1 316 ? 13.917 20.840 3.052 1.00 42.06 316 PRO A O 1
ATOM 2586 N N . ALA A 1 317 ? 12.413 19.485 4.026 1.00 43.09 317 ALA A N 1
ATOM 2587 C CA . ALA A 1 317 ? 11.853 20.537 4.868 1.00 43.09 317 ALA A CA 1
ATOM 2588 C C . ALA A 1 317 ? 12.862 20.893 5.976 1.00 43.09 317 ALA A C 1
ATOM 2590 O O . ALA A 1 317 ? 13.456 20.010 6.596 1.00 43.09 317 ALA A O 1
ATOM 2591 N N . GLN A 1 318 ? 13.071 22.187 6.229 1.00 38.91 318 GLN A N 1
ATOM 2592 C CA . GLN A 1 318 ? 13.955 22.656 7.300 1.00 38.91 318 GLN A CA 1
ATOM 2593 C C . GLN A 1 318 ? 13.382 22.222 8.660 1.00 38.91 318 GLN A C 1
ATOM 2595 O O . GLN A 1 318 ? 12.334 22.709 9.076 1.00 38.91 318 GLN A O 1
ATOM 2600 N N . GLY A 1 319 ? 14.045 21.269 9.327 1.00 44.28 319 GLY A N 1
ATOM 2601 C CA . GLY A 1 319 ? 13.611 20.747 10.632 1.00 44.28 319 GLY A CA 1
ATOM 2602 C C . GLY A 1 319 ? 14.113 19.348 11.023 1.00 44.28 319 GLY A C 1
ATOM 2603 O O . GLY A 1 319 ? 13.717 18.835 12.067 1.00 44.28 319 GLY A O 1
ATOM 2604 N N . HIS A 1 320 ? 14.958 18.690 10.221 1.00 48.09 320 HIS A N 1
ATOM 2605 C CA . HIS A 1 320 ? 15.450 17.345 10.547 1.00 48.09 320 HIS A CA 1
ATOM 2606 C C . HIS A 1 320 ? 16.535 17.339 11.639 1.00 48.09 320 HIS A C 1
ATOM 2608 O O . HIS A 1 320 ? 17.373 18.236 11.715 1.00 48.09 320 HIS A O 1
ATOM 2614 N N . SER A 1 321 ? 16.536 16.283 12.464 1.00 48.12 321 SER A N 1
ATOM 2615 C CA . SER A 1 321 ? 17.570 16.022 13.476 1.00 48.12 321 SER A CA 1
ATOM 2616 C C . SER A 1 321 ? 18.978 16.028 12.847 1.00 48.12 321 SER A C 1
ATOM 2618 O O . SER A 1 321 ? 19.161 15.413 11.790 1.00 48.12 321 SER A O 1
ATOM 2620 N N . PRO A 1 322 ? 19.995 16.637 13.493 1.00 46.44 322 PRO A N 1
ATOM 2621 C CA . PRO A 1 322 ? 21.376 16.680 12.993 1.00 46.44 322 PRO A CA 1
ATOM 2622 C C . PRO A 1 322 ? 21.968 15.298 12.690 1.00 46.44 322 PRO A C 1
ATOM 2624 O O . PRO A 1 322 ? 22.815 15.155 11.810 1.00 46.44 322 PRO A O 1
ATOM 2627 N N . LEU A 1 323 ? 21.517 14.270 13.413 1.00 42.25 323 LEU A N 1
ATOM 2628 C CA . LEU A 1 323 ? 21.962 12.890 13.236 1.00 42.25 323 LEU A CA 1
ATOM 2629 C C . LEU A 1 323 ? 21.391 12.282 11.950 1.00 42.25 323 LEU A C 1
ATOM 2631 O O . LEU A 1 323 ? 22.107 11.606 11.217 1.00 42.25 323 LEU A O 1
ATOM 2635 N N . LEU A 1 324 ? 20.134 12.601 11.640 1.00 48.91 324 LEU A N 1
ATOM 2636 C CA . LEU A 1 324 ? 19.474 12.174 10.414 1.00 48.91 324 LEU A CA 1
ATOM 2637 C C . LEU A 1 324 ? 20.150 12.823 9.200 1.00 48.91 324 LEU A C 1
ATOM 2639 O O . LEU A 1 324 ? 20.560 12.101 8.306 1.00 48.91 324 LEU A O 1
ATOM 2643 N N . ALA A 1 325 ? 20.397 14.139 9.237 1.00 52.19 325 ALA A N 1
ATOM 2644 C CA . ALA A 1 325 ? 21.105 14.861 8.173 1.00 52.19 325 ALA A CA 1
ATOM 2645 C C . ALA A 1 325 ? 22.523 14.314 7.909 1.00 52.19 325 ALA A C 1
ATOM 2647 O O . ALA A 1 325 ? 22.954 14.218 6.760 1.00 52.19 325 ALA A O 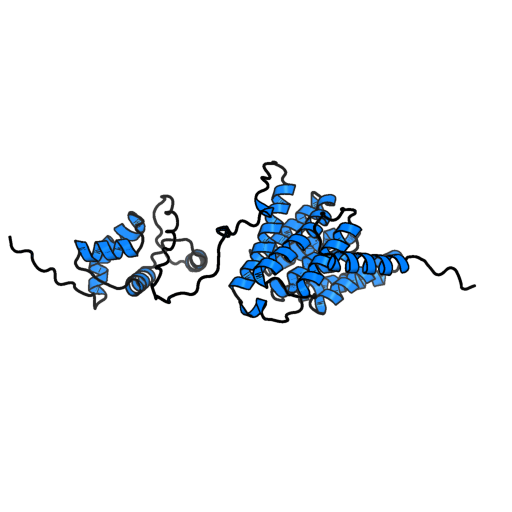1
ATOM 2648 N N . ARG A 1 326 ? 23.246 13.908 8.963 1.00 49.91 326 ARG A N 1
ATOM 2649 C CA . ARG A 1 326 ? 24.565 13.263 8.841 1.00 49.91 326 ARG A CA 1
ATOM 2650 C C . ARG A 1 326 ? 24.484 11.877 8.202 1.00 49.91 326 ARG A C 1
ATOM 2652 O O . ARG A 1 326 ? 25.349 11.547 7.395 1.00 49.91 326 ARG A O 1
ATOM 2659 N N . LEU A 1 327 ? 23.472 11.077 8.544 1.00 47.50 327 LEU A N 1
ATOM 2660 C CA . LEU A 1 327 ? 23.262 9.762 7.934 1.00 47.50 327 LEU A CA 1
ATOM 2661 C C . LEU A 1 327 ? 22.884 9.890 6.457 1.00 47.50 327 LEU A C 1
ATOM 2663 O O . LEU A 1 327 ? 23.496 9.210 5.637 1.00 47.50 327 LEU A O 1
ATOM 2667 N N . THR A 1 328 ? 21.968 10.797 6.097 1.00 50.31 328 THR A N 1
ATOM 2668 C CA . THR A 1 328 ? 21.601 11.035 4.691 1.00 50.31 328 THR A CA 1
ATOM 2669 C C . THR A 1 328 ? 22.793 11.510 3.877 1.00 50.31 328 THR A C 1
ATOM 2671 O O . THR A 1 328 ? 23.072 10.948 2.826 1.00 50.31 328 THR A O 1
ATOM 2674 N N . HIS A 1 329 ? 23.553 12.484 4.386 1.00 53.50 329 HIS A N 1
ATOM 2675 C CA . HIS A 1 329 ? 24.748 12.981 3.705 1.00 53.50 329 HIS A CA 1
ATOM 2676 C C . HIS A 1 329 ? 25.788 11.872 3.483 1.00 53.50 329 HIS A C 1
ATOM 2678 O O . HIS A 1 329 ? 26.361 11.763 2.402 1.00 53.50 329 HIS A O 1
ATOM 2684 N N . ARG A 1 330 ? 26.005 11.003 4.480 1.00 46.88 330 ARG A N 1
ATOM 2685 C CA . ARG A 1 330 ? 26.948 9.881 4.370 1.00 46.88 330 ARG A CA 1
ATOM 2686 C C . ARG A 1 330 ? 26.469 8.814 3.383 1.00 46.88 330 ARG A C 1
ATOM 2688 O O . ARG A 1 330 ? 27.282 8.297 2.628 1.00 46.88 330 ARG A O 1
ATOM 2695 N N . ALA A 1 331 ? 25.170 8.531 3.352 1.00 51.78 331 ALA A N 1
ATOM 2696 C CA . ALA A 1 331 ? 24.573 7.591 2.410 1.00 51.78 331 ALA A CA 1
ATOM 2697 C C . ALA A 1 331 ? 24.610 8.091 0.961 1.00 51.78 331 ALA A C 1
ATOM 2699 O O . ALA A 1 331 ? 24.927 7.329 0.050 1.00 51.78 331 ALA A O 1
ATOM 2700 N N . ILE A 1 332 ? 24.355 9.385 0.759 1.00 54.62 332 ILE A N 1
ATOM 2701 C CA . ILE A 1 332 ? 24.459 10.048 -0.544 1.00 54.62 332 ILE A CA 1
ATOM 2702 C C . ILE A 1 332 ? 25.913 10.042 -1.025 1.00 54.62 332 ILE A C 1
ATOM 2704 O O . ILE A 1 332 ? 26.164 9.731 -2.184 1.00 54.62 332 ILE A O 1
ATOM 2708 N N . GLN A 1 333 ? 26.885 10.294 -0.142 1.00 52.41 333 GLN A N 1
ATOM 2709 C CA . GLN A 1 333 ? 28.307 10.170 -0.484 1.00 52.41 333 GLN A CA 1
ATOM 2710 C C . GLN A 1 333 ? 28.696 8.746 -0.895 1.00 52.41 333 GLN A C 1
ATOM 2712 O O . GLN A 1 333 ? 29.466 8.583 -1.837 1.00 52.41 333 GLN A O 1
ATOM 2717 N N . THR A 1 334 ? 28.157 7.721 -0.228 1.00 48.25 334 THR A N 1
ATOM 2718 C CA . THR A 1 334 ? 28.406 6.322 -0.601 1.00 48.25 334 THR A CA 1
ATOM 2719 C C . THR A 1 334 ? 27.675 5.886 -1.866 1.00 48.25 334 THR A C 1
ATOM 2721 O O . THR A 1 334 ? 28.186 5.027 -2.565 1.00 48.25 334 THR A O 1
ATOM 2724 N N . LEU A 1 335 ? 26.513 6.457 -2.193 1.00 44.44 335 LEU A N 1
ATOM 2725 C CA . LEU A 1 335 ? 25.796 6.151 -3.439 1.00 44.44 335 LEU A CA 1
ATOM 2726 C C . LEU A 1 335 ? 26.411 6.899 -4.632 1.00 44.44 335 LEU A C 1
ATOM 2728 O O . LEU A 1 335 ? 26.643 6.306 -5.679 1.00 44.44 335 LEU A O 1
ATOM 2732 N N . GLY A 1 336 ? 26.789 8.167 -4.453 1.00 43.38 336 GLY A N 1
ATOM 2733 C CA . GLY A 1 336 ? 27.477 8.966 -5.473 1.00 43.38 336 GLY A CA 1
ATOM 2734 C C . GLY A 1 336 ? 28.917 8.525 -5.761 1.00 43.38 336 GLY A C 1
ATOM 2735 O O . GLY A 1 336 ? 29.486 8.927 -6.774 1.00 43.38 336 GLY A O 1
ATOM 2736 N N . SER A 1 337 ? 29.524 7.690 -4.909 1.00 39.28 337 SER A N 1
ATOM 2737 C CA . SER A 1 337 ? 30.841 7.096 -5.174 1.00 39.28 337 SER A CA 1
ATOM 2738 C C . SER A 1 337 ? 30.786 5.823 -6.028 1.00 39.28 337 SER A C 1
ATOM 2740 O O . SER A 1 337 ? 31.843 5.354 -6.437 1.00 39.28 337 SER A O 1
ATOM 2742 N N . TRP A 1 338 ? 29.600 5.259 -6.295 1.00 37.94 338 TRP A N 1
ATOM 2743 C CA . TRP A 1 338 ? 29.431 4.068 -7.145 1.00 37.94 338 TRP A CA 1
ATOM 2744 C C . TRP A 1 338 ? 29.256 4.409 -8.635 1.00 37.94 338 TRP A C 1
ATOM 2746 O O . TRP A 1 338 ? 29.581 3.584 -9.482 1.00 37.94 338 TRP A O 1
ATOM 2756 N N . ASP A 1 339 ? 28.846 5.639 -8.965 1.00 37.50 339 ASP A N 1
ATOM 2757 C CA . ASP A 1 339 ? 28.647 6.117 -10.348 1.00 37.50 339 ASP A CA 1
ATOM 2758 C C . ASP A 1 339 ? 29.927 6.617 -11.045 1.00 37.50 339 ASP A C 1
ATOM 2760 O O . ASP A 1 339 ? 29.885 7.122 -12.168 1.00 37.50 339 ASP A O 1
ATOM 2764 N N . LYS A 1 340 ? 31.098 6.474 -10.413 1.00 37.19 340 LYS A N 1
ATOM 2765 C CA . LYS A 1 340 ? 32.378 6.686 -11.097 1.00 37.19 340 LYS A CA 1
ATOM 2766 C C . LYS A 1 340 ? 32.959 5.328 -11.477 1.00 37.19 340 LYS A C 1
ATOM 2768 O O . LYS A 1 340 ? 33.588 4.706 -10.617 1.00 37.19 340 LYS A O 1
ATOM 2773 N N . PRO A 1 341 ? 32.807 4.859 -12.734 1.00 36.59 341 PRO A N 1
ATOM 2774 C CA . PRO A 1 341 ? 33.617 3.749 -13.197 1.00 36.59 341 PRO A CA 1
ATOM 2775 C C . PRO A 1 341 ? 35.073 4.151 -12.993 1.00 36.59 341 PRO A C 1
ATOM 2777 O O . PRO A 1 341 ? 35.504 5.235 -13.396 1.00 36.59 341 PRO A O 1
ATOM 2780 N N . SER A 1 342 ? 35.802 3.297 -12.285 1.00 38.22 342 SER A N 1
ATOM 2781 C CA . SER A 1 342 ? 37.233 3.418 -12.084 1.00 38.22 342 SER A CA 1
ATOM 2782 C C . SER A 1 342 ? 37.880 3.344 -13.462 1.00 38.22 342 SER A C 1
ATOM 2784 O O . SER A 1 342 ? 38.165 2.270 -13.980 1.00 38.22 342 SER A O 1
ATOM 2786 N N . ALA A 1 343 ? 38.067 4.493 -14.103 1.00 43.03 343 ALA A N 1
ATOM 2787 C CA . ALA A 1 343 ? 39.001 4.610 -15.198 1.00 43.03 343 ALA A CA 1
ATOM 2788 C C . ALA A 1 343 ? 40.372 4.394 -14.569 1.00 43.03 343 ALA A C 1
ATOM 2790 O O . ALA A 1 343 ? 40.915 5.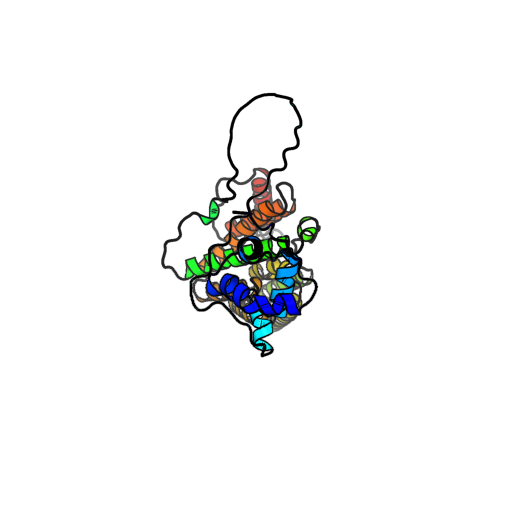363 -14.069 1.00 43.03 343 ALA A O 1
ATOM 2791 N N . HIS A 1 344 ? 40.838 3.146 -14.483 1.00 42.69 344 HIS A N 1
ATOM 2792 C CA . HIS A 1 344 ? 42.228 2.677 -14.404 1.00 42.69 344 HIS A CA 1
ATOM 2793 C C . HIS A 1 344 ? 42.190 1.142 -14.477 1.00 42.69 344 HIS A C 1
ATOM 2795 O O . HIS A 1 344 ? 41.791 0.476 -13.523 1.00 42.69 344 HIS A O 1
ATOM 2801 N N . GLY A 1 345 ? 42.565 0.603 -15.639 1.00 42.16 345 GLY A N 1
ATOM 2802 C CA . GLY A 1 345 ? 42.600 -0.834 -15.903 1.00 42.16 345 GLY A CA 1
ATOM 2803 C C . GLY A 1 345 ? 42.632 -1.198 -17.390 1.00 42.16 345 GLY A C 1
ATOM 2804 O O . GLY A 1 345 ? 41.850 -2.046 -17.809 1.00 42.16 345 GLY A O 1
ATOM 2805 N N . ILE A 1 346 ? 43.491 -0.536 -18.174 1.00 37.75 346 ILE A N 1
ATOM 2806 C CA . ILE A 1 346 ? 44.182 -1.146 -19.324 1.00 37.75 346 ILE A CA 1
ATOM 2807 C C . ILE A 1 346 ? 45.659 -1.131 -18.960 1.00 37.75 346 ILE A C 1
ATOM 2809 O O . ILE A 1 346 ? 46.096 -0.063 -18.465 1.00 37.75 346 ILE A O 1
#

Sequence (346 aa):
MTLKESVITQPKDQKDWNIYETTIKGLYLGENMPLHEVIEVMRKRHSFHATERIYKRQFLRWKWRKYNAKGYWDSHFNGDQVETPMSRATCKRPARRKQLSKVTARHNNYGVNGRLQASCHSPLLSRTFSSGNRTDSCISELFINLRDLICGNHRQDPGWSESRTSIRAPRTGNLVGNLFYLAGYLYGVNDYCTSGSALRRAFILLDELATNKAIDIYRALFFDIPYNVPEAVLGMYFRHISRLLSIIRGGEPIARMAVLLKRLNSEARFQLFSALGRMHDIEADLYDETRGEVDWKRLEVRFEALLLRELCGVKPAQGHSPLLARLTHRAIQTLGSWDKPSAHGI